Protein AF-A0A9X8YQF9-F1 (afdb_monomer_lite)

Organism: Serratia marcescens (NCBI:txid615)

InterPro domains:
  IPR011045 Nitrous oxide reductase, N-terminal [SSF50974] (5-231)
  IPR015943 WD40/YVTN repeat-like-containing domain superfamily [G3DSA:2.130.10.10] (1-238)
  IPR019405 Lactonase, 7-bladed beta-propeller [PF10282] (2-228)
  IPR050282 Cycloisomerase 2 [PTHR30344] (1-230)

Secondary structure (DSSP, 8-state):
-EE-SSS-EEEEEEE-TT--EEEEEEEE-SSSSEEEEEE-TTSSEEEEEE--SSTT--EEEEEEB-TTS-B----EEEE-------STTT-SS--EEEEEE-TTSSEEEEEETTTTEEEEEEE-TT-SS-EEE-GGG-EEPPTT--EEEEEE-TTSSEEEEEETTTTEEEEEEEETTEEEEEEEEE-STT--STTT--EEEEEE-TTSSEEEEEE-TTS-EEEEEEEPTTS-EEEEEEE-

Sequence (240 aa):
ATNEENAGTVTALAIDDAGSVRVLNTVNSAGQQPTHATLSPDGKFLFVANYSVAKGGAGMTVLPIGSDGKLGERVQHYPFISGSGAVQGRQEGGHAHSTTFSRDGKYLYAADLGGDKLHAYRYRSDSAQPLQADASRDVSFAPGAGPRHMVFSPKGEYAYVITEMAGEIEAFTVSDHRLTLQGKVKLNGGQDSAEAKSGGAIILSPSGRYLIATNRGADNHLLVLKIGGDGLPGETTRYE

Structure (mmCIF, N/CA/C/O backbone):
data_AF-A0A9X8YQF9-F1
#
_entry.id   AF-A0A9X8YQF9-F1
#
loop_
_atom_site.group_PDB
_atom_site.id
_atom_site.type_symbol
_atom_site.label_atom_id
_atom_site.label_alt_id
_atom_site.label_comp_id
_atom_site.label_asym_id
_atom_site.label_entity_id
_atom_site.label_seq_id
_atom_site.pdbx_PDB_ins_code
_atom_site.Cartn_x
_atom_site.Cartn_y
_atom_site.Cartn_z
_atom_site.occupancy
_atom_site.B_iso_or_equiv
_atom_site.auth_seq_id
_atom_site.auth_comp_id
_atom_site.auth_asym_id
_atom_site.auth_atom_id
_atom_site.pdbx_PDB_model_num
ATOM 1 N N . ALA A 1 1 ? 12.271 -10.306 -4.718 1.00 80.06 1 ALA A N 1
ATOM 2 C CA . ALA A 1 1 ? 12.703 -9.786 -3.406 1.00 80.06 1 ALA A CA 1
ATOM 3 C C . ALA A 1 1 ? 12.992 -8.298 -3.535 1.00 80.06 1 ALA A C 1
ATOM 5 O O . ALA A 1 1 ? 13.626 -7.911 -4.512 1.00 80.06 1 ALA A O 1
ATOM 6 N N . THR A 1 2 ? 12.490 -7.477 -2.616 1.00 85.00 2 THR A N 1
ATOM 7 C CA . THR A 1 2 ? 12.913 -6.078 -2.462 1.00 85.00 2 THR A CA 1
ATOM 8 C C . THR A 1 2 ? 14.134 -6.035 -1.548 1.00 85.00 2 THR A C 1
ATOM 10 O O . THR A 1 2 ? 14.148 -6.731 -0.535 1.00 85.00 2 THR A O 1
ATOM 13 N N . ASN A 1 3 ? 15.150 -5.253 -1.906 1.00 83.50 3 ASN A N 1
ATOM 14 C CA . ASN A 1 3 ? 16.388 -5.148 -1.136 1.00 83.50 3 ASN A CA 1
ATOM 15 C C . ASN A 1 3 ? 16.442 -3.760 -0.489 1.00 83.50 3 ASN A C 1
ATOM 17 O O . ASN A 1 3 ? 16.613 -2.762 -1.194 1.00 83.50 3 ASN A O 1
ATOM 21 N N . GLU A 1 4 ? 16.243 -3.696 0.829 1.00 84.62 4 GLU A N 1
ATOM 22 C CA . GLU A 1 4 ? 16.071 -2.458 1.600 1.00 84.62 4 GLU A CA 1
ATOM 23 C C . GLU A 1 4 ? 17.401 -1.706 1.803 1.00 84.62 4 GLU A C 1
ATOM 25 O O . GLU A 1 4 ? 17.954 -1.616 2.895 1.00 84.62 4 GLU A O 1
ATOM 30 N N . GLU A 1 5 ? 17.935 -1.165 0.713 1.00 84.25 5 GLU A N 1
ATOM 31 C CA . GLU A 1 5 ? 19.227 -0.481 0.666 1.00 84.25 5 GLU A CA 1
ATOM 32 C C . GLU A 1 5 ? 19.075 0.963 0.170 1.00 84.25 5 GLU A C 1
ATOM 34 O O . GLU A 1 5 ? 18.119 1.307 -0.530 1.00 84.25 5 GLU A O 1
ATOM 39 N N . ASN A 1 6 ? 20.048 1.826 0.481 1.00 82.88 6 ASN A N 1
ATOM 40 C CA . ASN A 1 6 ? 20.057 3.220 0.011 1.00 82.88 6 ASN A CA 1
ATOM 41 C C . ASN A 1 6 ? 20.086 3.327 -1.522 1.00 82.88 6 ASN A C 1
ATOM 43 O O . ASN A 1 6 ? 19.510 4.254 -2.087 1.00 82.88 6 ASN A O 1
ATOM 47 N N . ALA A 1 7 ? 20.745 2.385 -2.198 1.00 86.06 7 ALA A N 1
ATOM 48 C CA . ALA A 1 7 ? 20.587 2.161 -3.629 1.00 86.06 7 ALA A CA 1
ATOM 49 C C . ALA A 1 7 ? 19.580 1.020 -3.810 1.00 86.06 7 ALA A C 1
ATOM 51 O O . ALA A 1 7 ? 19.960 -0.141 -3.920 1.00 86.06 7 ALA A O 1
ATOM 52 N N . GLY A 1 8 ? 18.289 1.354 -3.774 1.00 90.06 8 GLY A N 1
ATOM 53 C CA . GLY A 1 8 ? 17.222 0.361 -3.770 1.00 90.06 8 GLY A CA 1
ATOM 54 C C . GLY A 1 8 ? 17.274 -0.542 -5.001 1.00 90.06 8 GLY A C 1
ATOM 55 O O . GLY A 1 8 ? 17.410 -0.074 -6.137 1.00 90.06 8 GLY A O 1
ATOM 56 N N . THR A 1 9 ? 17.151 -1.851 -4.788 1.00 95.12 9 THR A N 1
ATOM 57 C CA . THR A 1 9 ? 17.094 -2.831 -5.877 1.00 95.12 9 THR A CA 1
ATOM 58 C C . THR A 1 9 ? 15.977 -3.845 -5.670 1.00 95.12 9 THR A C 1
ATOM 60 O O . THR A 1 9 ? 15.460 -4.043 -4.567 1.00 95.12 9 THR A O 1
ATOM 63 N N . VAL A 1 10 ? 15.583 -4.488 -6.767 1.00 96.62 10 VAL A N 1
ATOM 64 C CA . VAL A 1 10 ? 14.644 -5.607 -6.774 1.00 96.62 10 VAL A CA 1
ATOM 65 C C . VAL A 1 10 ? 15.274 -6.769 -7.523 1.00 96.62 10 VAL A C 1
ATOM 67 O O . VAL A 1 10 ? 15.723 -6.615 -8.659 1.00 96.62 10 VAL A O 1
ATOM 70 N N . THR A 1 11 ? 15.278 -7.938 -6.890 1.00 97.00 11 THR A N 1
ATOM 71 C CA . THR A 1 11 ? 15.806 -9.181 -7.461 1.00 97.00 11 THR A CA 1
ATOM 72 C C . THR A 1 11 ? 14.661 -10.107 -7.860 1.00 97.00 11 THR A C 1
ATOM 74 O O . THR A 1 11 ? 13.836 -10.480 -7.015 1.00 97.00 11 THR A O 1
ATOM 77 N N . ALA A 1 12 ? 14.627 -10.502 -9.132 1.00 97.62 12 ALA A N 1
ATOM 78 C CA . ALA A 1 12 ? 13.766 -11.565 -9.636 1.00 97.62 12 ALA A CA 1
ATOM 79 C C . ALA A 1 12 ? 14.447 -12.923 -9.448 1.00 97.62 12 ALA A C 1
ATOM 81 O O . ALA A 1 12 ? 15.625 -13.100 -9.772 1.00 97.62 12 ALA A O 1
ATOM 82 N N . LEU A 1 13 ? 13.694 -13.883 -8.921 1.00 97.00 13 LEU A N 1
ATOM 83 C CA . LEU A 1 13 ? 14.157 -15.230 -8.611 1.00 97.00 13 LEU A CA 1
ATOM 84 C C . LEU A 1 13 ? 13.252 -16.231 -9.330 1.00 97.00 13 LEU A C 1
ATOM 86 O O . LEU A 1 13 ? 12.037 -16.047 -9.350 1.00 97.00 13 LEU A O 1
ATOM 90 N N . ALA A 1 14 ? 13.839 -17.284 -9.887 1.00 96.12 14 ALA A N 1
ATOM 91 C CA . ALA A 1 14 ? 13.113 -18.464 -10.340 1.00 96.12 14 ALA A CA 1
ATOM 92 C C . ALA A 1 14 ? 13.304 -19.590 -9.322 1.00 96.12 14 ALA A C 1
ATOM 94 O O . ALA A 1 14 ? 14.406 -19.758 -8.794 1.00 96.12 14 ALA A O 1
ATOM 95 N N . ILE A 1 15 ? 12.236 -20.345 -9.079 1.00 96.19 15 ILE A N 1
ATOM 96 C CA . ILE A 1 15 ? 12.216 -21.525 -8.215 1.00 96.19 15 ILE A CA 1
ATOM 97 C C . ILE A 1 15 ? 11.791 -22.700 -9.096 1.00 96.19 15 ILE A C 1
ATOM 99 O O . ILE A 1 15 ? 10.780 -22.585 -9.790 1.00 96.19 15 ILE A O 1
ATOM 103 N N . ASP A 1 16 ? 12.583 -23.770 -9.134 1.00 94.19 16 ASP A N 1
ATOM 104 C CA . ASP A 1 16 ? 12.222 -24.995 -9.861 1.00 94.19 16 ASP A CA 1
ATOM 105 C C . ASP A 1 16 ? 11.348 -25.942 -9.014 1.00 94.19 16 ASP A C 1
ATOM 107 O O . ASP A 1 16 ? 11.122 -25.705 -7.826 1.00 94.19 16 ASP A O 1
ATOM 111 N N . ASP A 1 17 ? 10.860 -27.029 -9.619 1.00 95.38 17 ASP A N 1
ATOM 112 C CA . ASP A 1 17 ? 9.991 -28.010 -8.948 1.00 95.38 17 ASP A CA 1
ATOM 113 C C . ASP A 1 17 ? 10.681 -28.740 -7.780 1.00 95.38 17 ASP A C 1
ATOM 115 O O . ASP A 1 17 ? 10.012 -29.271 -6.893 1.00 95.38 17 ASP A O 1
ATOM 119 N N . ALA A 1 18 ? 12.018 -28.764 -7.763 1.00 95.75 18 ALA A N 1
ATOM 120 C CA . ALA A 1 18 ? 12.813 -29.307 -6.664 1.00 95.75 18 ALA A CA 1
ATOM 121 C C . ALA A 1 18 ? 13.060 -28.273 -5.545 1.00 95.75 18 ALA A C 1
ATOM 123 O O . ALA A 1 18 ? 13.647 -28.609 -4.515 1.00 95.75 18 ALA A O 1
ATOM 124 N N . GLY A 1 19 ? 12.607 -27.028 -5.725 1.00 95.25 19 GLY A N 1
ATOM 125 C CA . GLY A 1 19 ? 12.783 -25.920 -4.791 1.00 95.25 19 GLY A CA 1
ATOM 126 C C . GLY A 1 19 ? 14.109 -25.168 -4.943 1.00 95.25 19 GLY A C 1
ATOM 127 O O . GLY A 1 19 ? 14.406 -24.300 -4.119 1.00 95.25 19 GLY A O 1
ATOM 128 N N . SER A 1 20 ? 14.915 -25.459 -5.968 1.00 96.19 20 SER A N 1
ATOM 129 C CA . SER A 1 20 ? 16.175 -24.751 -6.205 1.00 96.19 20 SER A CA 1
ATOM 130 C C . SER A 1 20 ? 15.898 -23.323 -6.652 1.00 96.19 20 SER A C 1
ATOM 132 O O . SER A 1 20 ? 15.110 -23.076 -7.566 1.00 96.19 20 SER A O 1
ATOM 134 N N . VAL A 1 21 ? 16.591 -22.369 -6.031 1.00 96.88 21 VAL A N 1
ATOM 135 C CA . VAL A 1 21 ? 16.436 -20.941 -6.319 1.00 96.88 21 VAL A CA 1
ATOM 136 C C . VAL A 1 21 ? 17.583 -20.458 -7.199 1.00 96.88 21 VAL A C 1
ATOM 138 O O . VAL A 1 21 ? 18.752 -20.675 -6.879 1.00 96.88 21 VAL A O 1
ATOM 141 N N . ARG A 1 22 ? 17.268 -19.733 -8.276 1.00 96.50 22 ARG A N 1
ATOM 142 C CA . ARG A 1 22 ? 18.266 -19.020 -9.088 1.00 96.50 22 ARG A CA 1
ATOM 143 C C . ARG A 1 22 ? 17.858 -17.577 -9.349 1.00 96.50 22 ARG A C 1
ATOM 145 O O . ARG A 1 22 ? 16.682 -17.275 -9.544 1.00 96.50 22 ARG A O 1
ATOM 152 N N . VAL A 1 23 ? 18.843 -16.687 -9.415 1.00 98.06 23 VAL A N 1
ATOM 153 C CA . VAL A 1 23 ? 18.632 -15.285 -9.791 1.00 98.06 23 VAL A CA 1
ATOM 154 C C . VAL A 1 23 ? 18.357 -15.187 -11.292 1.00 98.06 23 VAL A C 1
ATOM 156 O O . VAL A 1 23 ? 19.087 -15.759 -12.102 1.00 98.06 23 VAL A O 1
ATOM 159 N N . LEU A 1 24 ? 17.291 -14.473 -11.662 1.00 97.94 24 LEU A N 1
ATOM 160 C CA . LEU A 1 24 ? 16.961 -14.139 -13.050 1.00 97.94 24 LEU A CA 1
ATOM 161 C C . LEU A 1 24 ? 17.650 -12.842 -13.473 1.00 97.94 24 LEU A C 1
ATOM 163 O O . LEU A 1 24 ? 18.364 -12.819 -14.475 1.00 97.94 24 LEU A O 1
ATOM 167 N N . ASN A 1 25 ? 17.434 -11.781 -12.697 1.00 98.25 25 ASN A N 1
ATOM 168 C CA . ASN A 1 25 ? 18.151 -10.514 -12.763 1.00 98.25 25 ASN A CA 1
ATOM 169 C C . ASN A 1 25 ? 17.880 -9.671 -11.504 1.00 98.25 25 ASN A C 1
ATOM 171 O O . ASN A 1 25 ? 16.949 -9.939 -10.742 1.00 98.25 25 ASN A O 1
ATOM 175 N N . THR A 1 26 ? 18.684 -8.625 -11.325 1.00 97.31 26 THR A N 1
ATOM 176 C CA . THR A 1 26 ? 18.473 -7.573 -10.327 1.00 97.31 26 THR A CA 1
ATOM 177 C C . THR A 1 26 ? 18.420 -6.234 -11.046 1.00 97.31 26 THR A C 1
ATOM 179 O O . THR A 1 26 ? 19.261 -5.958 -11.900 1.00 97.31 26 THR A O 1
ATOM 182 N N . VAL A 1 27 ? 17.431 -5.410 -10.709 1.00 96.38 27 VAL A N 1
ATOM 183 C CA . VAL A 1 27 ? 17.244 -4.073 -11.288 1.00 96.38 27 VAL A CA 1
ATOM 184 C C . VAL A 1 27 ? 17.181 -3.021 -10.190 1.00 96.38 27 VAL A C 1
ATOM 186 O O . VAL A 1 27 ? 16.814 -3.312 -9.052 1.00 96.38 27 VAL A O 1
ATOM 189 N N . ASN A 1 28 ? 17.526 -1.784 -10.531 1.00 93.31 28 ASN A N 1
ATOM 190 C CA . ASN A 1 28 ? 17.344 -0.645 -9.640 1.00 93.31 28 ASN A CA 1
ATOM 191 C C . ASN A 1 28 ? 15.836 -0.401 -9.421 1.00 93.31 28 ASN A C 1
ATOM 193 O O . ASN A 1 28 ? 15.068 -0.377 -10.384 1.00 93.31 28 ASN A O 1
ATOM 197 N N . SER A 1 29 ? 15.398 -0.210 -8.173 1.00 90.75 29 SER A N 1
ATOM 198 C CA . SER A 1 29 ? 13.989 0.081 -7.852 1.00 90.75 29 SER A CA 1
ATOM 199 C C . SER A 1 29 ? 13.582 1.518 -8.202 1.00 90.75 29 SER A C 1
ATOM 201 O O . SER A 1 29 ? 12.432 1.915 -7.994 1.00 90.75 29 SER A O 1
ATOM 203 N N . ALA A 1 30 ? 14.527 2.302 -8.726 1.00 84.75 30 ALA A N 1
ATOM 204 C CA . ALA A 1 30 ? 14.446 3.718 -9.054 1.00 84.75 30 ALA A CA 1
ATOM 205 C C . ALA A 1 30 ? 13.949 4.587 -7.892 1.00 84.75 30 ALA A C 1
ATOM 207 O O . ALA A 1 30 ? 13.313 5.619 -8.102 1.00 84.75 30 ALA A O 1
ATOM 208 N N . GLY A 1 31 ? 14.242 4.126 -6.682 1.00 85.81 31 GLY A N 1
ATOM 209 C CA . GLY A 1 31 ? 14.013 4.767 -5.402 1.00 85.81 31 GLY A CA 1
ATOM 210 C C . GLY A 1 31 ? 14.991 4.177 -4.390 1.00 85.81 31 GLY A C 1
ATOM 211 O O . GLY A 1 31 ? 15.980 3.539 -4.764 1.00 85.81 31 GLY A O 1
ATOM 212 N N . GLN A 1 32 ? 14.734 4.392 -3.107 1.00 89.25 32 GLN A N 1
ATOM 213 C CA . GLN A 1 32 ? 15.603 3.896 -2.041 1.00 89.25 32 GLN A CA 1
ATOM 214 C C . GLN A 1 32 ? 14.799 3.116 -1.013 1.00 89.25 32 GLN A C 1
ATOM 216 O O . GLN A 1 32 ? 13.635 3.431 -0.765 1.00 89.25 32 GLN A O 1
ATOM 221 N N . GLN A 1 33 ? 15.442 2.127 -0.397 1.00 93.06 33 GLN A N 1
ATOM 222 C CA . GLN A 1 33 ? 14.871 1.304 0.667 1.00 93.06 33 GLN A CA 1
ATOM 223 C C . GLN A 1 33 ? 13.499 0.722 0.263 1.00 93.06 33 GLN A C 1
ATOM 225 O O . GLN A 1 33 ? 12.479 1.077 0.855 1.00 93.06 33 GLN A O 1
ATOM 230 N N . PRO A 1 34 ? 13.421 -0.100 -0.805 1.00 95.88 34 PRO A N 1
ATOM 231 C CA . PRO A 1 34 ? 12.177 -0.737 -1.204 1.00 95.88 34 PRO A CA 1
ATOM 232 C C . PRO A 1 34 ? 11.691 -1.710 -0.127 1.00 95.88 34 PRO A C 1
ATOM 234 O O . PRO A 1 34 ? 12.411 -2.629 0.260 1.00 95.88 34 PRO A O 1
ATOM 237 N N . THR A 1 35 ? 10.455 -1.523 0.325 1.00 95.56 35 THR A N 1
ATOM 238 C CA . THR A 1 35 ? 9.867 -2.239 1.474 1.00 95.56 35 THR A CA 1
ATOM 239 C C . THR A 1 35 ? 8.761 -3.209 1.078 1.00 95.56 35 THR A C 1
ATOM 241 O O . THR A 1 35 ? 8.423 -4.112 1.841 1.00 95.56 35 THR A O 1
ATOM 244 N N . HIS A 1 36 ? 8.187 -3.044 -0.116 1.00 97.88 36 HIS A N 1
ATOM 245 C CA . HIS A 1 36 ? 7.072 -3.861 -0.577 1.00 97.88 36 HIS A CA 1
ATOM 246 C C . HIS A 1 36 ? 7.012 -3.932 -2.097 1.00 97.88 36 HIS A C 1
ATOM 248 O O . HIS A 1 36 ? 7.382 -2.984 -2.795 1.00 97.88 36 HIS A O 1
ATOM 254 N N . ALA A 1 37 ? 6.479 -5.037 -2.615 1.00 97.44 37 ALA A N 1
ATOM 255 C CA . ALA A 1 37 ? 6.164 -5.163 -4.025 1.00 97.44 37 ALA A CA 1
ATOM 256 C C . ALA A 1 37 ? 4.904 -6.003 -4.253 1.00 97.44 37 ALA A C 1
ATOM 258 O O . ALA A 1 37 ? 4.682 -6.994 -3.561 1.00 97.44 37 ALA A O 1
ATOM 259 N N . THR A 1 38 ? 4.121 -5.623 -5.260 1.00 98.12 38 THR A N 1
ATOM 260 C CA . THR A 1 38 ? 2.878 -6.308 -5.648 1.00 98.12 38 THR A CA 1
ATOM 261 C C . THR A 1 38 ? 2.844 -6.515 -7.153 1.00 98.12 38 THR A C 1
ATOM 263 O O . THR A 1 38 ? 3.293 -5.651 -7.902 1.00 98.12 38 THR A O 1
ATOM 266 N N . LEU A 1 39 ? 2.320 -7.653 -7.607 1.00 98.25 39 LEU A N 1
ATOM 267 C CA . LEU A 1 39 ? 2.125 -7.947 -9.029 1.00 98.25 39 LEU A CA 1
ATOM 268 C C . LEU A 1 39 ? 0.810 -7.353 -9.543 1.00 98.25 39 LEU A C 1
ATOM 270 O O . LEU A 1 39 ? -0.174 -7.294 -8.803 1.00 98.25 39 LEU A O 1
ATOM 274 N N . SER A 1 40 ? 0.766 -6.962 -10.818 1.00 98.44 40 SER A N 1
ATOM 275 C CA . SER A 1 40 ? -0.511 -6.712 -11.487 1.00 98.44 40 SER A CA 1
ATOM 276 C C . SER A 1 40 ? -1.357 -7.991 -11.537 1.00 98.44 40 SER A C 1
ATOM 278 O O . SER A 1 40 ? -0.803 -9.090 -11.610 1.00 98.44 40 SER A O 1
ATOM 280 N N . PRO A 1 41 ? -2.698 -7.873 -11.572 1.00 97.69 41 PRO A N 1
ATOM 281 C CA . PRO A 1 41 ? -3.589 -9.025 -11.726 1.00 97.69 41 PRO A CA 1
ATOM 282 C C . PRO A 1 41 ? -3.305 -9.879 -12.970 1.00 97.69 41 PRO A C 1
ATOM 284 O O . PRO A 1 41 ? -3.576 -11.074 -12.966 1.00 97.69 41 PRO A O 1
ATOM 287 N N . ASP A 1 42 ? -2.763 -9.277 -14.031 1.00 97.19 42 ASP A N 1
ATOM 288 C CA . ASP A 1 42 ? -2.387 -9.964 -15.271 1.00 97.19 42 ASP A CA 1
ATOM 289 C C . ASP A 1 42 ? -0.918 -10.431 -15.306 1.00 97.19 42 ASP A C 1
ATOM 291 O O . ASP A 1 42 ? -0.463 -10.945 -16.326 1.00 97.19 42 ASP A O 1
ATOM 295 N N . GLY A 1 43 ? -0.167 -10.235 -14.215 1.00 97.06 43 GLY A N 1
ATOM 296 C CA . GLY A 1 43 ? 1.225 -10.666 -14.068 1.00 97.06 43 GLY A CA 1
ATOM 297 C C . GLY A 1 43 ? 2.252 -9.899 -14.907 1.00 97.06 43 GLY A C 1
ATOM 298 O O . GLY A 1 43 ? 3.419 -10.278 -14.911 1.00 97.06 43 GLY A O 1
ATOM 299 N N . LYS A 1 44 ? 1.858 -8.833 -15.616 1.00 97.94 44 LYS A N 1
ATOM 300 C CA . LYS A 1 44 ? 2.748 -8.081 -16.520 1.00 97.94 44 LYS A CA 1
ATOM 301 C C . LYS A 1 44 ? 3.619 -7.031 -15.840 1.00 97.94 44 LYS A C 1
ATOM 303 O O . LYS A 1 44 ? 4.599 -6.591 -16.437 1.00 97.94 44 LYS A O 1
ATOM 308 N N . PHE A 1 45 ? 3.259 -6.578 -14.642 1.00 98.62 45 PHE A N 1
ATOM 309 C CA . PHE A 1 45 ? 3.961 -5.493 -13.960 1.00 98.62 45 PHE A CA 1
ATOM 310 C C . PHE A 1 45 ? 4.190 -5.800 -12.482 1.00 98.62 45 PHE A C 1
ATOM 312 O O . PHE A 1 45 ? 3.366 -6.438 -11.828 1.00 98.62 45 PHE A O 1
ATOM 319 N N . LEU A 1 46 ? 5.293 -5.278 -11.953 1.00 98.38 46 LEU A N 1
ATOM 320 C CA . LEU A 1 46 ? 5.617 -5.225 -10.534 1.00 98.38 46 LEU A CA 1
ATOM 321 C C . LEU A 1 46 ? 5.563 -3.769 -10.049 1.00 98.38 46 LEU A C 1
ATOM 323 O O . LEU A 1 46 ? 6.202 -2.888 -10.629 1.00 98.38 46 LEU A O 1
ATOM 327 N N . PHE A 1 47 ? 4.837 -3.530 -8.960 1.00 98.50 47 PHE A N 1
ATOM 328 C CA . PHE A 1 47 ? 4.684 -2.226 -8.311 1.00 98.50 47 PHE A CA 1
ATOM 329 C C . PHE A 1 47 ? 5.469 -2.208 -7.011 1.00 98.50 47 PHE A C 1
ATOM 331 O O . PHE A 1 47 ? 5.098 -2.903 -6.067 1.00 98.50 47 PHE A O 1
ATOM 338 N N . VAL A 1 48 ? 6.527 -1.409 -6.957 1.00 98.31 48 VAL A N 1
ATOM 339 C CA . VAL A 1 48 ? 7.491 -1.378 -5.854 1.00 98.31 48 VAL A CA 1
ATOM 340 C C . VAL A 1 48 ? 7.278 -0.115 -5.028 1.00 98.31 48 VAL A C 1
ATOM 342 O O . VAL A 1 48 ? 7.336 0.987 -5.577 1.00 98.31 48 VAL A O 1
ATOM 345 N N . ALA A 1 49 ? 7.050 -0.268 -3.726 1.00 98.19 49 ALA A N 1
ATOM 346 C CA . ALA A 1 49 ? 7.056 0.834 -2.770 1.00 98.19 49 ALA A CA 1
ATOM 347 C C . ALA A 1 49 ? 8.491 1.083 -2.290 1.00 98.19 49 ALA A C 1
ATOM 349 O O . ALA A 1 49 ? 9.154 0.153 -1.832 1.00 98.19 49 ALA A O 1
ATOM 350 N N . ASN A 1 50 ? 8.960 2.323 -2.408 1.00 97.31 50 ASN A N 1
ATOM 351 C CA . ASN A 1 50 ? 10.255 2.788 -1.922 1.00 97.31 50 ASN A CA 1
ATOM 352 C C . ASN A 1 50 ? 10.040 3.708 -0.718 1.00 97.31 50 ASN A C 1
ATOM 354 O O . ASN A 1 50 ? 9.425 4.770 -0.860 1.00 97.31 50 ASN A O 1
ATOM 358 N N . TYR A 1 51 ? 10.551 3.303 0.445 1.00 95.00 51 TYR A N 1
ATOM 359 C CA . TYR A 1 51 ? 10.326 4.013 1.701 1.00 95.00 51 TYR A CA 1
ATOM 360 C C . TYR A 1 51 ? 11.138 5.305 1.786 1.00 95.00 51 TYR A C 1
ATOM 362 O O . TYR A 1 51 ? 10.561 6.348 2.050 1.00 95.00 51 TYR A O 1
ATOM 370 N N . SER A 1 52 ? 12.448 5.221 1.532 1.00 88.88 52 SER A N 1
ATOM 371 C CA . SER A 1 52 ? 13.472 6.275 1.627 1.00 88.88 52 SER A CA 1
ATOM 372 C C . SER A 1 52 ? 13.347 7.285 2.777 1.00 88.88 52 SER A C 1
ATOM 374 O O . SER A 1 52 ? 12.461 8.132 2.810 1.00 88.88 52 SER A O 1
ATOM 376 N N . VAL A 1 53 ? 14.350 7.321 3.650 1.00 81.75 53 VAL A N 1
ATOM 377 C CA . VAL A 1 53 ? 14.523 8.411 4.631 1.00 81.75 53 VAL A CA 1
ATOM 378 C C . VAL A 1 53 ? 15.094 9.703 4.023 1.00 81.75 53 VAL A C 1
ATOM 380 O O . VAL A 1 53 ? 15.082 10.749 4.672 1.00 81.75 53 VAL A O 1
ATOM 383 N N . ALA A 1 54 ? 15.612 9.662 2.791 1.00 80.75 54 ALA A N 1
ATOM 384 C CA . ALA A 1 54 ? 16.155 10.836 2.118 1.00 80.75 54 ALA A CA 1
ATOM 385 C C . ALA A 1 54 ? 15.081 11.524 1.265 1.00 80.75 54 ALA A C 1
ATOM 387 O O . ALA A 1 54 ? 14.317 10.889 0.535 1.00 80.75 54 ALA A O 1
ATOM 388 N N . LYS A 1 55 ? 15.051 12.860 1.302 1.00 75.38 55 LYS A N 1
ATOM 389 C CA . LYS A 1 55 ? 14.093 13.636 0.504 1.00 75.38 55 LYS A CA 1
ATOM 390 C C . LYS A 1 55 ? 14.215 13.291 -0.983 1.00 75.38 55 LYS A C 1
ATOM 392 O O . LYS A 1 55 ? 15.297 13.369 -1.557 1.00 75.38 55 LYS A O 1
ATOM 397 N N . GLY A 1 56 ? 13.084 12.952 -1.599 1.00 76.88 56 GLY A N 1
ATOM 398 C CA . GLY A 1 56 ? 12.988 12.643 -3.027 1.00 76.88 56 GLY A CA 1
ATOM 399 C C . GLY A 1 56 ? 13.337 11.203 -3.419 1.00 76.88 56 GLY A C 1
ATOM 400 O O . GLY A 1 56 ? 13.212 10.878 -4.596 1.00 76.88 56 GLY A O 1
ATOM 401 N N . GLY A 1 57 ? 13.738 10.337 -2.479 1.00 85.50 57 GLY A N 1
ATOM 402 C CA . GLY A 1 57 ? 13.985 8.914 -2.757 1.00 85.50 57 GLY A CA 1
ATOM 403 C C . GLY A 1 57 ? 12.763 8.006 -2.565 1.00 85.50 57 GLY A C 1
ATOM 404 O O . GLY A 1 57 ? 12.823 6.821 -2.908 1.00 85.50 57 GLY A O 1
ATOM 405 N N . ALA A 1 58 ? 11.682 8.545 -1.996 1.00 94.44 58 ALA A N 1
ATOM 406 C CA . ALA A 1 58 ? 10.464 7.821 -1.666 1.00 94.44 58 ALA A CA 1
ATOM 407 C C . ALA A 1 58 ? 9.435 7.876 -2.797 1.00 94.44 58 ALA A C 1
ATOM 409 O O . ALA A 1 58 ? 9.329 8.867 -3.527 1.00 94.44 58 ALA A O 1
ATOM 410 N N . GLY A 1 59 ? 8.629 6.825 -2.908 1.00 96.00 59 GLY A N 1
ATOM 411 C CA . GLY A 1 59 ? 7.536 6.765 -3.870 1.00 96.00 59 GLY A CA 1
ATOM 412 C C . GLY A 1 59 ? 7.322 5.376 -4.444 1.00 96.00 59 GLY A C 1
ATOM 413 O O . GLY A 1 59 ? 7.858 4.379 -3.961 1.00 96.00 59 GLY A O 1
ATOM 414 N N . MET A 1 60 ? 6.545 5.310 -5.516 1.00 97.12 60 MET A N 1
ATOM 415 C CA . MET A 1 60 ? 6.198 4.060 -6.178 1.00 97.12 60 MET A CA 1
ATOM 416 C C . MET A 1 60 ? 6.854 3.955 -7.553 1.00 97.12 60 MET A C 1
ATOM 418 O O . MET A 1 60 ? 6.817 4.894 -8.350 1.00 97.12 60 MET A O 1
ATOM 422 N N . THR A 1 61 ? 7.403 2.783 -7.854 1.00 97.31 61 THR A N 1
ATOM 423 C CA . THR A 1 61 ? 8.001 2.458 -9.153 1.00 97.31 61 THR A CA 1
ATOM 424 C C . THR A 1 61 ? 7.244 1.318 -9.822 1.00 97.31 61 THR A C 1
ATOM 426 O O . THR A 1 61 ? 6.852 0.359 -9.159 1.00 97.31 61 THR A O 1
ATOM 429 N N . VAL A 1 62 ? 7.069 1.406 -11.143 1.00 98.25 62 VAL A N 1
ATOM 430 C CA . VAL A 1 62 ? 6.461 0.354 -11.968 1.00 98.25 62 VAL A CA 1
ATOM 431 C C . VAL A 1 62 ? 7.518 -0.268 -12.873 1.00 98.25 62 VAL A C 1
ATOM 433 O O . VAL A 1 62 ? 8.131 0.431 -13.687 1.00 98.25 62 VAL A O 1
ATOM 436 N N . LEU A 1 63 ? 7.710 -1.578 -12.739 1.00 98.19 63 LEU A N 1
ATOM 437 C CA . LEU A 1 63 ? 8.637 -2.379 -13.535 1.00 98.19 63 LEU A CA 1
ATOM 438 C C . LEU A 1 63 ? 7.835 -3.380 -14.385 1.00 98.19 63 LEU A C 1
ATOM 440 O O . LEU A 1 63 ? 6.989 -4.081 -13.828 1.00 98.19 63 LEU A O 1
ATOM 444 N N . PRO A 1 64 ? 8.059 -3.480 -15.703 1.00 97.81 64 PRO A N 1
ATOM 445 C CA . PRO A 1 64 ? 7.454 -4.522 -16.520 1.00 97.81 64 PRO A CA 1
ATOM 446 C C . PRO A 1 64 ? 8.126 -5.874 -16.246 1.00 97.81 64 PRO A C 1
ATOM 448 O O . PRO A 1 64 ? 9.302 -5.937 -15.881 1.00 97.81 64 PRO A O 1
ATOM 451 N N . ILE A 1 65 ? 7.379 -6.953 -16.450 1.00 98.12 65 ILE A N 1
ATOM 452 C CA . ILE A 1 65 ? 7.842 -8.334 -16.311 1.00 98.12 65 ILE A CA 1
ATOM 453 C C . ILE A 1 65 ? 7.869 -8.962 -17.704 1.00 98.12 65 ILE A C 1
ATOM 455 O O . ILE A 1 65 ? 6.858 -8.995 -18.407 1.00 98.12 65 ILE A O 1
ATOM 459 N N . GLY A 1 66 ? 9.047 -9.428 -18.116 1.00 97.38 66 GLY A N 1
ATOM 460 C CA . GLY A 1 66 ? 9.239 -10.144 -19.372 1.00 97.38 66 GLY A CA 1
ATOM 461 C C . GLY A 1 66 ? 8.624 -11.541 -19.336 1.00 97.38 66 GLY A C 1
ATOM 462 O O . GLY A 1 66 ? 8.402 -12.119 -18.273 1.00 97.38 66 GLY A O 1
ATOM 463 N N . SER A 1 67 ? 8.399 -12.133 -20.509 1.00 96.19 67 SER A N 1
ATOM 464 C CA . SER A 1 67 ? 7.926 -13.521 -20.619 1.00 96.19 67 SER A CA 1
ATOM 465 C C . SER A 1 67 ? 8.913 -14.551 -20.050 1.00 96.19 67 SER A C 1
ATOM 467 O O . SER A 1 67 ? 8.513 -15.670 -19.746 1.00 96.19 67 SER A O 1
ATOM 469 N N . ASP A 1 68 ? 10.183 -14.177 -19.872 1.00 95.94 68 ASP A N 1
ATOM 470 C CA . ASP A 1 68 ? 11.213 -14.970 -19.192 1.00 95.94 68 ASP A CA 1
ATOM 471 C C . ASP A 1 68 ? 11.251 -14.744 -17.665 1.00 95.94 68 ASP A C 1
ATOM 473 O O . ASP A 1 68 ? 12.148 -15.247 -16.983 1.00 95.94 68 ASP A O 1
ATOM 477 N N . GLY A 1 69 ? 10.295 -13.978 -17.127 1.00 96.69 69 GLY A N 1
ATOM 478 C CA . GLY A 1 69 ? 10.174 -13.635 -15.711 1.00 96.69 69 GLY A CA 1
ATOM 479 C C . GLY A 1 69 ? 11.143 -12.552 -15.231 1.00 96.69 69 GLY A C 1
ATOM 480 O O . GLY A 1 69 ? 11.114 -12.200 -14.050 1.00 96.69 69 GLY A O 1
ATOM 481 N N . LYS A 1 70 ? 12.009 -12.014 -16.102 1.00 98.25 70 LYS A N 1
ATOM 482 C CA . LYS A 1 70 ? 12.925 -10.930 -15.726 1.00 98.25 70 LYS A CA 1
ATOM 483 C C . LYS A 1 70 ? 12.195 -9.604 -15.591 1.00 98.25 70 LYS A C 1
ATOM 485 O O . LYS A 1 70 ? 11.231 -9.323 -16.299 1.00 98.25 70 LYS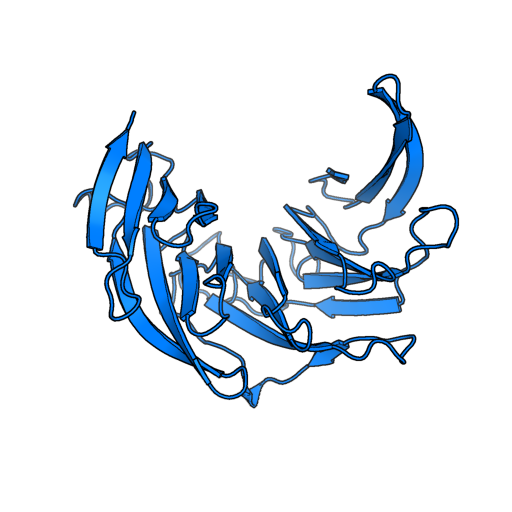 A O 1
ATOM 490 N N . LEU A 1 71 ? 12.720 -8.754 -14.716 1.00 98.31 71 LEU A N 1
ATOM 491 C CA . LEU A 1 71 ? 12.267 -7.372 -14.584 1.00 98.31 71 LEU A CA 1
ATOM 492 C C . LEU A 1 71 ? 12.916 -6.506 -15.665 1.00 98.31 71 LEU A C 1
ATOM 494 O O . LEU A 1 71 ? 14.131 -6.573 -15.855 1.00 98.31 71 LEU A O 1
ATOM 498 N N . GLY A 1 72 ? 12.121 -5.699 -16.361 1.00 97.12 72 GLY A N 1
ATOM 499 C CA . GLY A 1 72 ? 12.620 -4.693 -17.296 1.00 97.12 72 GLY A CA 1
ATOM 500 C C . GLY A 1 72 ? 12.935 -3.358 -16.620 1.00 97.12 72 GLY A C 1
ATOM 501 O O . GLY A 1 72 ? 12.821 -3.203 -15.402 1.00 97.12 72 GLY A O 1
ATOM 502 N N . GLU A 1 73 ? 13.317 -2.372 -17.431 1.00 95.25 73 GLU A N 1
ATOM 503 C CA . GLU A 1 73 ? 13.516 -1.001 -16.961 1.00 95.25 73 GLU A CA 1
ATOM 504 C C . GLU A 1 73 ? 12.199 -0.349 -16.529 1.00 95.25 73 GLU A C 1
ATOM 506 O O . GLU A 1 73 ? 11.117 -0.672 -17.021 1.00 95.25 73 GLU A O 1
ATOM 511 N N . ARG A 1 74 ? 12.297 0.608 -15.605 1.00 95.94 74 ARG A N 1
ATOM 512 C CA . ARG A 1 74 ? 11.146 1.347 -15.089 1.00 95.94 74 ARG A CA 1
ATOM 513 C C . ARG A 1 74 ? 10.353 2.034 -16.198 1.00 95.94 74 ARG A C 1
ATOM 515 O O . ARG A 1 74 ? 10.891 2.877 -16.910 1.00 95.94 74 ARG A O 1
ATOM 522 N N . VAL A 1 75 ? 9.039 1.802 -16.203 1.00 97.44 75 VAL A N 1
ATOM 523 C CA . VAL A 1 75 ? 8.093 2.444 -17.136 1.00 97.44 75 VAL A CA 1
ATOM 524 C C . VAL A 1 75 ? 7.322 3.616 -16.526 1.00 97.44 75 VAL A C 1
ATOM 526 O O . VAL 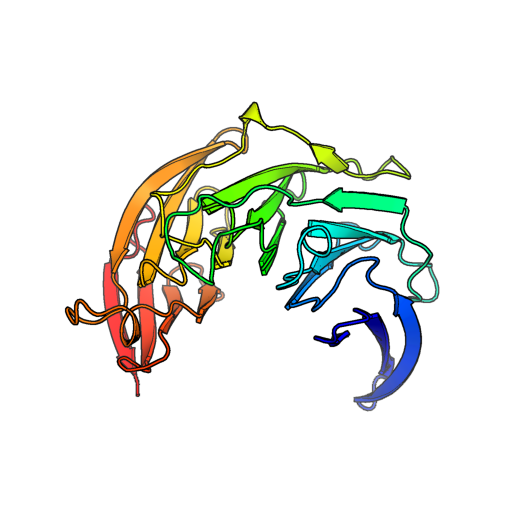A 1 75 ? 6.907 4.513 -17.255 1.00 97.44 75 VAL A O 1
ATOM 529 N N . GLN A 1 76 ? 7.144 3.649 -15.200 1.00 97.06 76 GLN A N 1
ATOM 530 C CA . GLN A 1 76 ? 6.516 4.767 -14.482 1.00 97.06 76 GLN A CA 1
ATOM 531 C C . GLN A 1 76 ? 7.099 4.952 -13.080 1.00 97.06 76 GLN A C 1
ATOM 533 O O . GLN A 1 76 ? 7.599 4.007 -12.462 1.00 97.06 76 GLN A O 1
ATOM 538 N N . HIS A 1 77 ? 6.992 6.179 -12.569 1.00 95.50 77 HIS A N 1
ATOM 539 C CA . HIS A 1 77 ? 7.391 6.556 -11.219 1.00 95.50 77 HIS A CA 1
ATOM 540 C C . HIS A 1 77 ? 6.446 7.616 -10.653 1.00 95.50 77 HIS A C 1
ATOM 542 O O . HIS A 1 77 ? 6.132 8.583 -11.347 1.00 95.50 77 HIS A O 1
ATOM 548 N N . TYR A 1 78 ? 6.059 7.460 -9.392 1.00 96.62 78 TYR A N 1
ATOM 549 C CA . TYR A 1 78 ? 5.290 8.444 -8.636 1.00 96.62 78 TYR A CA 1
ATOM 550 C C . TYR A 1 78 ? 6.058 8.804 -7.363 1.00 96.62 78 TYR A C 1
ATOM 552 O O . TYR A 1 78 ? 6.064 7.999 -6.429 1.00 96.62 78 TYR A O 1
ATOM 560 N N . PRO A 1 79 ? 6.728 9.968 -7.317 1.00 95.31 79 PRO A N 1
ATOM 561 C CA . PRO A 1 79 ? 7.502 10.372 -6.152 1.00 95.31 79 PRO A CA 1
ATOM 562 C C . PRO A 1 79 ? 6.589 10.872 -5.028 1.00 95.31 79 PRO A C 1
ATOM 564 O O . PRO A 1 79 ? 5.651 11.633 -5.277 1.00 95.31 79 PRO A O 1
ATOM 567 N N . PHE A 1 80 ? 6.880 10.486 -3.785 1.00 95.19 80 PHE A N 1
ATOM 568 C CA . PHE A 1 80 ? 6.152 10.952 -2.598 1.00 95.19 80 PHE A CA 1
ATOM 569 C C . PHE A 1 80 ? 7.003 12.005 -1.883 1.00 95.19 80 PHE A C 1
ATOM 571 O O . PHE A 1 80 ? 7.850 11.705 -1.048 1.00 95.19 80 PHE A O 1
ATOM 578 N N . ILE A 1 81 ? 6.844 13.264 -2.298 1.00 92.94 81 ILE A N 1
ATOM 579 C CA . ILE A 1 81 ? 7.751 14.355 -1.905 1.00 92.94 81 ILE A CA 1
ATOM 580 C C . ILE A 1 81 ? 7.386 14.964 -0.549 1.00 92.94 81 ILE A C 1
ATOM 582 O O . ILE A 1 81 ? 8.273 15.328 0.222 1.00 92.94 81 ILE A O 1
ATOM 586 N N . SER A 1 82 ? 6.093 15.101 -0.264 1.00 92.69 82 SER A N 1
ATOM 587 C CA . SER A 1 82 ? 5.592 15.836 0.897 1.00 92.69 82 SER A CA 1
ATOM 588 C C . SER A 1 82 ? 5.154 14.883 1.998 1.00 92.69 82 SER A C 1
ATOM 590 O O . SER A 1 82 ? 4.319 14.019 1.756 1.00 92.69 82 SER A O 1
ATOM 592 N N . GLY A 1 83 ? 5.689 15.079 3.200 1.00 94.06 83 GLY A N 1
ATOM 593 C CA . GLY A 1 83 ? 5.175 14.446 4.409 1.00 94.06 83 GLY A CA 1
ATOM 594 C C . GLY A 1 83 ? 4.136 15.324 5.103 1.00 94.06 83 GLY A C 1
ATOM 595 O O . GLY A 1 83 ? 3.959 16.493 4.745 1.00 94.06 83 GLY A O 1
ATOM 596 N N . SER A 1 84 ? 3.451 14.774 6.102 1.00 95.62 84 SER A N 1
ATOM 597 C CA . SER A 1 84 ? 2.494 15.535 6.916 1.00 95.62 84 SER A CA 1
ATOM 598 C C . SER A 1 84 ? 3.172 16.450 7.943 1.00 95.62 84 SER A C 1
ATOM 600 O O . SER A 1 84 ? 2.559 17.407 8.414 1.00 95.62 84 SER A O 1
ATOM 602 N N . GLY A 1 85 ? 4.429 16.161 8.300 1.00 95.88 85 GLY A N 1
ATOM 603 C CA . GLY A 1 85 ? 5.198 16.873 9.320 1.00 95.88 85 GLY A CA 1
ATOM 604 C C . GLY A 1 85 ? 4.719 16.645 10.756 1.00 95.88 85 GLY A C 1
ATOM 605 O O . GLY A 1 85 ? 5.194 17.334 11.656 1.00 95.88 85 GLY A O 1
ATOM 606 N N . ALA A 1 86 ? 3.784 15.717 10.990 1.00 97.12 86 ALA A N 1
ATOM 607 C CA . ALA A 1 86 ? 3.162 15.541 12.302 1.00 97.12 86 ALA A CA 1
ATOM 608 C C . ALA A 1 86 ? 4.065 14.814 13.310 1.00 97.12 86 ALA A C 1
ATOM 610 O O . ALA A 1 86 ? 4.023 15.121 14.501 1.00 97.12 86 ALA A O 1
ATOM 611 N N . VAL A 1 87 ? 4.912 13.891 12.842 1.00 95.25 87 VAL A N 1
ATOM 612 C CA . VAL A 1 87 ? 5.916 13.202 13.665 1.00 95.25 87 VAL A CA 1
ATOM 613 C C . VAL A 1 87 ? 7.323 13.595 13.214 1.00 95.25 87 VAL A C 1
ATOM 615 O O . VAL A 1 87 ? 7.792 13.194 12.146 1.00 95.25 87 VAL A O 1
ATOM 618 N N . GLN A 1 88 ? 8.008 14.380 14.049 1.00 93.75 88 GLN A N 1
ATOM 619 C CA . GLN A 1 88 ? 9.381 14.820 13.803 1.00 93.75 88 GLN A CA 1
ATOM 620 C C . GLN A 1 88 ? 10.334 13.619 13.671 1.00 93.75 88 GLN A C 1
ATOM 622 O O . GLN A 1 88 ? 10.300 12.679 14.463 1.00 93.75 88 GLN A O 1
ATOM 627 N N . GLY A 1 89 ? 11.194 13.665 12.661 1.00 91.12 89 GLY A N 1
ATOM 628 C CA . GLY A 1 89 ? 12.137 12.624 12.260 1.00 91.12 89 GLY A CA 1
ATOM 629 C C . GLY A 1 89 ? 11.516 11.483 11.451 1.00 91.12 89 GLY A C 1
ATOM 630 O O . GLY A 1 89 ? 12.230 10.544 11.098 1.00 91.12 89 GLY A O 1
ATOM 631 N N . ARG A 1 90 ? 10.200 11.510 11.205 1.00 92.44 90 ARG A N 1
ATOM 632 C CA . ARG A 1 90 ? 9.455 10.405 10.580 1.00 92.44 90 ARG A CA 1
ATOM 633 C C . ARG A 1 90 ? 8.559 10.823 9.418 1.00 92.44 90 ARG A C 1
ATOM 635 O O . ARG A 1 90 ? 8.123 9.939 8.688 1.00 92.44 90 ARG A O 1
ATOM 642 N N . GLN A 1 91 ? 8.222 12.106 9.287 1.00 95.31 91 GLN A N 1
ATOM 643 C CA . GLN A 1 91 ? 7.205 12.599 8.347 1.00 95.31 91 GLN A CA 1
ATOM 644 C C . GLN A 1 91 ? 7.587 13.942 7.694 1.00 95.31 91 GLN A C 1
ATOM 646 O O . GLN A 1 91 ? 6.722 14.728 7.311 1.00 95.31 91 GLN A O 1
ATOM 651 N N . GLU A 1 92 ? 8.880 14.243 7.546 1.00 93.75 92 GLU A N 1
ATOM 652 C CA . GLU A 1 92 ? 9.372 15.408 6.787 1.00 93.75 92 GLU A CA 1
ATOM 653 C C . GLU A 1 92 ? 9.166 15.281 5.267 1.00 93.75 92 GLU A C 1
ATOM 655 O O . GLU A 1 92 ? 9.261 16.273 4.538 1.00 93.75 92 GLU A O 1
ATOM 660 N N . GLY A 1 93 ? 8.937 14.059 4.790 1.00 94.50 93 GLY A N 1
ATOM 661 C CA . GLY A 1 93 ? 8.689 13.685 3.401 1.00 94.50 93 GLY A CA 1
ATOM 662 C C . GLY A 1 93 ? 7.691 12.529 3.333 1.00 94.50 93 GLY A C 1
ATOM 663 O O . GLY A 1 93 ? 7.234 12.042 4.367 1.00 94.50 93 GLY A O 1
ATOM 664 N N . GLY A 1 94 ? 7.338 12.107 2.121 1.00 95.25 94 GLY A N 1
ATOM 665 C CA . GLY A 1 94 ? 6.562 10.885 1.941 1.00 95.25 94 GLY A CA 1
ATOM 666 C C . GLY A 1 94 ? 7.431 9.643 2.145 1.00 95.25 94 GLY A C 1
ATOM 667 O O . GLY A 1 94 ? 8.640 9.693 1.931 1.00 95.25 94 GLY A O 1
ATOM 668 N N . HIS A 1 95 ? 6.808 8.533 2.533 1.00 96.75 95 HIS A N 1
ATOM 669 C CA . HIS A 1 95 ? 7.438 7.230 2.736 1.00 96.75 95 HIS A CA 1
ATOM 670 C C . HIS A 1 95 ? 6.514 6.119 2.230 1.00 96.75 95 HIS A C 1
ATOM 672 O O . HIS A 1 95 ? 5.624 5.659 2.949 1.00 96.75 95 HIS A O 1
ATOM 678 N N . ALA A 1 96 ? 6.703 5.676 0.982 1.00 97.50 96 ALA A N 1
ATOM 679 C CA . ALA A 1 96 ? 5.880 4.607 0.425 1.00 97.50 96 ALA A CA 1
ATOM 680 C C . ALA A 1 96 ? 6.206 3.283 1.127 1.00 97.50 96 ALA A C 1
ATOM 682 O O . ALA A 1 96 ? 7.337 2.801 1.063 1.00 97.50 96 ALA A O 1
ATOM 683 N N . HIS A 1 97 ? 5.215 2.679 1.777 1.00 98.12 97 HIS A N 1
ATOM 684 C CA . HIS A 1 97 ? 5.425 1.472 2.572 1.00 98.12 97 HIS A CA 1
ATOM 685 C C . HIS A 1 97 ? 4.781 0.224 1.958 1.00 98.12 97 HIS A C 1
ATOM 687 O O . HIS A 1 97 ? 5.286 -0.883 2.132 1.00 98.12 97 HIS A O 1
ATOM 693 N N . SER A 1 98 ? 3.671 0.357 1.233 1.00 98.62 98 SER A N 1
ATOM 694 C CA . SER A 1 98 ? 3.060 -0.785 0.549 1.00 98.62 98 SER A CA 1
ATOM 695 C C . SER A 1 98 ? 2.238 -0.379 -0.664 1.00 98.62 98 SER A C 1
ATOM 697 O O . SER A 1 98 ? 1.872 0.781 -0.833 1.00 98.62 98 SER A O 1
ATOM 699 N N . THR A 1 99 ? 1.959 -1.359 -1.519 1.00 98.62 99 THR A N 1
ATOM 700 C CA . THR A 1 99 ? 1.108 -1.244 -2.708 1.00 98.62 99 THR A CA 1
ATOM 701 C C . THR A 1 99 ? 0.130 -2.415 -2.708 1.00 98.62 99 THR A C 1
ATOM 703 O O . THR A 1 99 ? 0.544 -3.552 -2.507 1.00 98.62 99 THR A O 1
ATOM 706 N N . THR A 1 100 ? -1.167 -2.181 -2.904 1.00 98.69 100 THR A N 1
ATOM 707 C CA . THR A 1 100 ? -2.197 -3.237 -2.848 1.00 98.69 100 THR A CA 1
ATOM 708 C C . THR A 1 100 ? -3.276 -3.012 -3.900 1.00 98.69 100 THR A C 1
ATOM 710 O O . THR A 1 100 ? -3.818 -1.915 -4.014 1.00 98.69 100 THR A O 1
ATOM 713 N N . PHE A 1 101 ? -3.616 -4.054 -4.661 1.00 98.69 101 PHE A N 1
ATOM 714 C CA . PHE A 1 101 ? -4.719 -4.002 -5.621 1.00 98.69 101 PHE A CA 1
ATOM 715 C C . PHE A 1 101 ? -6.083 -4.174 -4.949 1.00 98.69 101 PHE A C 1
ATOM 717 O O . PHE A 1 101 ? -6.240 -4.983 -4.030 1.00 98.69 101 PHE A O 1
ATOM 724 N N . SER A 1 102 ? -7.087 -3.467 -5.470 1.00 98.31 102 SER A N 1
ATOM 725 C CA . SER A 1 102 ? -8.494 -3.795 -5.250 1.00 98.31 102 SER A CA 1
ATOM 726 C C . SER A 1 102 ? -8.775 -5.232 -5.691 1.00 98.31 102 SER A C 1
ATOM 728 O O . SER A 1 102 ? -8.108 -5.776 -6.572 1.00 98.31 102 SER A O 1
ATOM 730 N N . ARG A 1 103 ? -9.798 -5.863 -5.104 1.00 96.75 103 ARG A N 1
ATOM 731 C CA . ARG A 1 103 ? -10.137 -7.263 -5.420 1.00 96.75 103 ARG A CA 1
ATOM 732 C C . ARG A 1 103 ? -10.489 -7.502 -6.884 1.00 96.75 103 ARG A C 1
ATOM 734 O O . ARG A 1 103 ? -10.234 -8.589 -7.383 1.00 96.75 103 ARG A O 1
ATOM 741 N N . ASP A 1 104 ? -11.036 -6.504 -7.568 1.00 97.25 104 ASP A N 1
ATOM 742 C CA . ASP A 1 104 ? -11.342 -6.585 -8.996 1.00 97.25 104 ASP A CA 1
ATOM 743 C C . ASP A 1 104 ? -10.171 -6.170 -9.904 1.00 97.25 104 ASP A C 1
ATOM 745 O O . ASP A 1 104 ? -10.316 -6.147 -11.125 1.00 97.25 104 ASP A O 1
ATOM 749 N N . GLY A 1 105 ? -9.020 -5.823 -9.320 1.00 97.81 105 GLY A N 1
ATOM 750 C CA . GLY A 1 105 ? -7.790 -5.516 -10.041 1.00 97.81 105 GLY A CA 1
ATOM 751 C C . GLY A 1 105 ? -7.772 -4.173 -10.774 1.00 97.81 105 GLY A C 1
ATOM 752 O O . GLY A 1 105 ? -6.816 -3.898 -11.496 1.00 97.81 105 GLY A O 1
ATOM 753 N N . LYS A 1 106 ? -8.802 -3.331 -10.623 1.00 98.19 106 LYS A N 1
ATOM 754 C CA . LYS A 1 106 ? -8.923 -2.069 -11.376 1.00 98.19 106 LYS A CA 1
ATOM 755 C C . LYS A 1 106 ? -8.212 -0.885 -10.740 1.00 98.19 106 LYS A C 1
ATOM 757 O O . LYS A 1 106 ? -7.902 0.072 -11.450 1.00 98.19 106 LYS A O 1
ATOM 762 N N . TYR A 1 107 ? -7.978 -0.928 -9.433 1.00 98.69 107 TYR A N 1
ATOM 763 C CA . TYR A 1 107 ? -7.283 0.123 -8.701 1.00 98.69 107 TYR A CA 1
ATOM 764 C C . TYR A 1 107 ? -6.130 -0.452 -7.888 1.00 98.69 107 TYR A C 1
ATOM 766 O O . TYR A 1 107 ? -6.250 -1.516 -7.286 1.00 98.69 107 TYR A O 1
ATOM 774 N N . LEU A 1 108 ? -5.024 0.281 -7.856 1.00 98.81 108 LEU A N 1
ATOM 775 C CA . LEU A 1 108 ? -3.909 0.074 -6.947 1.00 98.81 108 LEU A CA 1
ATOM 776 C C . LEU A 1 108 ? -3.919 1.202 -5.914 1.00 98.81 108 LEU A C 1
ATOM 778 O O . LEU A 1 108 ? -4.035 2.371 -6.278 1.00 98.81 108 LEU A O 1
ATOM 782 N N . TYR A 1 109 ? -3.752 0.851 -4.645 1.00 98.88 109 TYR A N 1
ATOM 783 C CA . TYR A 1 109 ? -3.577 1.799 -3.552 1.00 98.88 109 TYR A CA 1
ATOM 784 C C . TYR A 1 109 ? -2.152 1.702 -3.026 1.00 98.88 109 TYR A C 1
ATOM 786 O O . TYR A 1 109 ? -1.663 0.598 -2.777 1.00 98.88 109 TYR A O 1
ATOM 794 N N . ALA A 1 110 ? -1.486 2.841 -2.866 1.00 98.75 110 ALA A N 1
ATOM 795 C CA . ALA A 1 110 ? -0.148 2.922 -2.294 1.00 98.75 110 ALA A CA 1
ATOM 796 C C . ALA A 1 110 ? -0.198 3.642 -0.946 1.00 98.75 110 ALA A C 1
ATOM 798 O O . ALA A 1 110 ? -0.710 4.759 -0.867 1.00 98.75 110 ALA A O 1
ATOM 799 N N . ALA A 1 111 ? 0.330 3.006 0.097 1.00 98.75 111 ALA A N 1
ATOM 800 C CA . ALA A 1 111 ? 0.390 3.580 1.431 1.00 98.75 111 ALA A CA 1
ATOM 801 C C . ALA A 1 111 ? 1.613 4.479 1.584 1.00 98.75 111 ALA A C 1
ATOM 803 O O . ALA A 1 111 ? 2.745 4.006 1.481 1.00 98.75 111 ALA A O 1
ATOM 804 N N . ASP A 1 112 ? 1.362 5.763 1.815 1.00 98.38 112 ASP A N 1
ATOM 805 C CA . ASP A 1 112 ? 2.352 6.769 2.164 1.00 98.38 112 ASP A CA 1
ATOM 806 C C . ASP A 1 112 ? 2.322 7.003 3.680 1.00 98.38 112 ASP A C 1
ATOM 808 O O . ASP A 1 112 ? 1.497 7.758 4.207 1.00 98.38 112 ASP A O 1
ATOM 812 N N . LEU A 1 113 ? 3.239 6.333 4.378 1.00 98.19 113 LEU A N 1
ATOM 813 C CA . LEU A 1 113 ? 3.419 6.458 5.821 1.00 98.19 113 LEU A CA 1
ATOM 814 C C . LEU A 1 113 ? 3.849 7.882 6.204 1.00 98.19 113 LEU A C 1
ATOM 816 O O . LEU A 1 113 ? 3.417 8.411 7.228 1.00 98.19 113 LEU A O 1
ATOM 820 N N . GLY A 1 114 ? 4.691 8.511 5.386 1.00 97.19 114 GLY A N 1
ATOM 821 C CA . GLY A 1 114 ? 5.218 9.851 5.636 1.00 97.19 114 GLY A CA 1
ATOM 822 C C . GLY A 1 114 ? 4.178 10.948 5.413 1.00 97.19 114 GLY A C 1
ATOM 823 O O . GLY A 1 114 ? 4.096 11.910 6.176 1.00 97.19 114 GLY A O 1
ATOM 824 N N . GLY A 1 115 ? 3.351 10.777 4.383 1.00 97.44 115 GLY A N 1
ATOM 825 C CA . GLY A 1 115 ? 2.316 11.722 3.967 1.00 97.44 115 GLY A CA 1
ATOM 826 C C . GLY A 1 115 ? 0.954 11.552 4.641 1.00 97.44 115 GLY A C 1
ATOM 827 O O . GLY A 1 115 ? 0.044 12.314 4.318 1.00 97.44 115 GLY A O 1
ATOM 828 N N . ASP A 1 116 ? 0.789 10.571 5.537 1.00 98.62 116 ASP A N 1
ATOM 829 C CA . ASP A 1 116 ? -0.504 10.205 6.139 1.00 98.62 116 ASP A CA 1
ATOM 830 C C . ASP A 1 116 ? -1.598 9.978 5.084 1.00 98.62 116 ASP A C 1
ATOM 832 O O . ASP A 1 116 ? -2.711 10.509 5.175 1.00 98.62 116 ASP A O 1
ATOM 836 N N . LYS A 1 117 ? -1.277 9.213 4.034 1.00 98.56 117 LYS A N 1
ATOM 837 C CA . LYS A 1 117 ? -2.152 9.092 2.863 1.00 98.56 117 LYS A CA 1
ATOM 838 C C . LYS A 1 117 ? -2.148 7.699 2.240 1.00 98.56 117 LYS A C 1
ATOM 840 O O . LYS A 1 117 ? -1.117 7.041 2.156 1.00 98.56 117 LYS A O 1
ATOM 845 N N . LEU A 1 118 ? -3.302 7.266 1.733 1.00 98.75 118 LEU A N 1
ATOM 846 C CA . LEU A 1 118 ? -3.368 6.257 0.675 1.00 98.75 118 LEU A CA 1
ATOM 847 C C . LEU A 1 118 ? -3.571 6.956 -0.668 1.00 98.75 118 LEU A C 1
ATOM 849 O O . LEU A 1 118 ? -4.578 7.639 -0.858 1.00 98.75 118 LEU A O 1
ATOM 853 N N . HIS A 1 119 ? -2.647 6.747 -1.599 1.00 98.81 119 HIS A N 1
ATOM 854 C CA . HIS A 1 119 ? -2.772 7.214 -2.975 1.00 98.81 119 HIS A CA 1
ATOM 855 C C . HIS A 1 119 ? -3.489 6.184 -3.841 1.00 98.81 119 HIS A C 1
ATOM 857 O O . HIS A 1 119 ? -3.115 5.010 -3.815 1.00 98.81 119 HIS A O 1
ATOM 863 N N . ALA A 1 120 ? -4.464 6.614 -4.639 1.00 98.81 120 ALA A N 1
ATOM 864 C CA . ALA A 1 120 ? -5.217 5.750 -5.538 1.00 98.81 120 ALA A CA 1
ATOM 865 C C . ALA A 1 120 ? -4.773 5.910 -7.000 1.00 98.81 120 ALA A C 1
ATOM 867 O O . ALA A 1 120 ? -4.643 7.015 -7.534 1.00 98.81 120 ALA A O 1
ATOM 868 N N . TYR A 1 121 ? -4.598 4.777 -7.679 1.00 98.81 121 TYR A N 1
ATOM 869 C CA . TYR A 1 121 ? -4.220 4.713 -9.086 1.00 98.81 121 TYR A CA 1
ATOM 870 C C . TYR A 1 121 ? -5.145 3.764 -9.830 1.00 98.81 121 TYR A C 1
ATOM 872 O O . TYR A 1 121 ? -5.264 2.593 -9.471 1.00 98.81 121 TYR A O 1
ATOM 880 N N . ARG A 1 122 ? -5.759 4.238 -10.910 1.00 98.62 122 ARG A N 1
ATOM 881 C CA . ARG A 1 122 ? -6.466 3.368 -11.845 1.00 98.62 122 ARG A CA 1
ATOM 882 C C . ARG A 1 122 ? -5.454 2.560 -12.650 1.00 98.62 122 ARG A C 1
ATOM 884 O O . ARG A 1 122 ? -4.510 3.126 -13.200 1.00 98.62 122 ARG A O 1
ATOM 891 N N . TYR A 1 123 ? -5.683 1.257 -12.748 1.00 98.69 123 TYR A N 1
ATOM 892 C CA . TYR A 1 123 ? -4.853 0.333 -13.507 1.00 98.69 123 TYR A CA 1
ATOM 893 C C . TYR A 1 123 ? -5.406 0.102 -14.920 1.00 98.69 123 TYR A C 1
ATOM 895 O O . TYR A 1 123 ? -6.610 -0.071 -15.127 1.00 98.69 123 TYR A O 1
ATOM 903 N N . ARG A 1 124 ? -4.504 0.118 -15.900 1.00 97.81 124 ARG A N 1
ATOM 904 C CA . ARG A 1 124 ? -4.750 -0.014 -17.335 1.00 97.81 124 ARG A CA 1
ATOM 905 C C . ARG A 1 124 ? -3.824 -1.083 -17.912 1.00 97.81 124 ARG A C 1
ATOM 907 O O . ARG A 1 124 ? -2.675 -0.805 -18.242 1.00 97.81 124 ARG A O 1
ATOM 914 N N . SER A 1 125 ? -4.327 -2.310 -18.029 1.00 94.31 125 SER A N 1
ATOM 915 C CA . SER A 1 125 ? -3.558 -3.477 -18.498 1.00 94.31 125 SER A CA 1
ATOM 916 C C . SER A 1 125 ? -3.151 -3.424 -19.978 1.00 94.31 125 SER A C 1
ATOM 918 O O . SER A 1 125 ? -2.327 -4.228 -20.424 1.00 94.31 125 SER A O 1
ATOM 920 N N . ASP A 1 126 ? -3.737 -2.498 -20.737 1.00 94.19 126 ASP A N 1
ATOM 921 C CA . ASP A 1 126 ? -3.491 -2.236 -22.156 1.00 94.19 126 ASP A CA 1
ATOM 922 C C . ASP A 1 126 ? -2.411 -1.168 -22.403 1.00 94.19 126 ASP A C 1
ATOM 924 O O . ASP A 1 126 ? -2.038 -0.924 -23.549 1.00 94.19 126 ASP A O 1
ATOM 928 N N . SER A 1 127 ? -1.895 -0.534 -21.346 1.00 96.25 127 SER A N 1
ATOM 929 C CA . SER A 1 127 ? -0.943 0.572 -21.439 1.00 96.25 127 SER A CA 1
ATOM 930 C C . SER A 1 127 ? 0.466 0.157 -21.015 1.00 96.25 127 SER A C 1
ATOM 932 O O . SER A 1 127 ? 0.654 -0.519 -20.006 1.00 96.25 127 SER A O 1
ATOM 934 N N . ALA A 1 128 ? 1.481 0.642 -21.739 1.00 95.25 128 ALA A N 1
ATOM 935 C CA . ALA A 1 128 ? 2.885 0.529 -21.329 1.00 95.25 128 ALA A CA 1
ATOM 936 C C . ALA A 1 128 ? 3.186 1.321 -20.041 1.00 95.25 128 ALA A C 1
ATOM 938 O O . ALA A 1 128 ? 4.103 0.985 -19.296 1.00 95.25 128 ALA A O 1
ATOM 939 N N . GLN A 1 129 ? 2.393 2.362 -19.780 1.00 97.81 129 GLN A N 1
ATOM 940 C CA . GLN A 1 129 ? 2.350 3.111 -18.529 1.00 97.81 129 GLN A CA 1
ATOM 941 C C . GLN A 1 129 ? 1.021 2.787 -17.831 1.00 97.81 129 GLN A C 1
ATOM 943 O O . GLN A 1 129 ? 0.015 3.459 -18.088 1.00 97.81 129 GLN A O 1
ATOM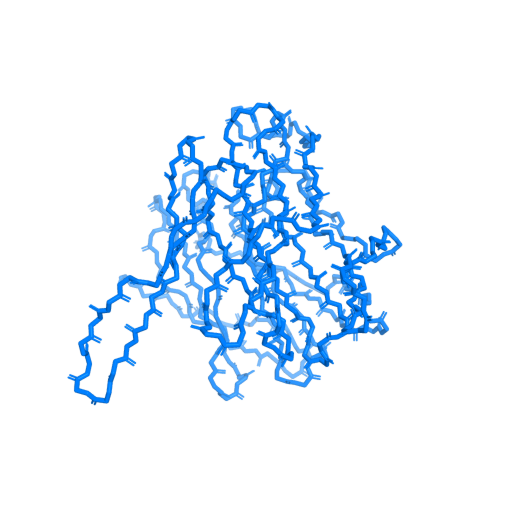 948 N N . PRO A 1 130 ? 0.959 1.701 -17.043 1.00 98.12 130 PRO A N 1
ATOM 949 C CA . PRO A 1 130 ? -0.308 1.093 -16.657 1.00 98.12 130 PRO A CA 1
ATOM 950 C C . PRO A 1 130 ? -1.068 1.820 -15.546 1.00 98.12 130 PRO A C 1
ATOM 952 O O . PRO A 1 130 ? -2.192 1.431 -15.246 1.00 98.12 130 PRO A O 1
ATOM 955 N N . LEU A 1 131 ? -0.495 2.833 -14.899 1.00 98.50 131 LEU A N 1
ATOM 956 C CA . LEU A 1 131 ? -1.159 3.575 -13.831 1.00 98.50 131 LEU A CA 1
ATOM 957 C C . LEU A 1 131 ? -1.572 4.972 -14.269 1.00 98.50 131 LEU A C 1
ATOM 959 O O . LEU A 1 131 ? -0.828 5.692 -14.934 1.00 98.50 131 LEU A O 1
ATOM 963 N N . GLN A 1 132 ? -2.753 5.366 -13.811 1.00 98.44 132 GLN A N 1
ATOM 964 C CA . GLN A 1 132 ? -3.260 6.726 -13.866 1.00 98.44 132 GLN A CA 1
ATOM 965 C C . GLN A 1 132 ? -3.636 7.158 -12.448 1.00 98.44 132 GLN A C 1
ATOM 967 O O . GLN A 1 132 ? -4.515 6.554 -11.838 1.00 98.44 132 GLN A O 1
ATOM 972 N N . ALA A 1 133 ? -2.978 8.193 -11.921 1.00 98.38 133 ALA A N 1
ATOM 973 C CA . ALA A 1 133 ? -3.299 8.736 -10.603 1.00 98.38 133 ALA A CA 1
ATOM 974 C C . ALA A 1 133 ? -4.735 9.281 -10.567 1.00 98.38 133 ALA A C 1
ATOM 976 O O . ALA A 1 133 ? -5.184 9.935 -11.510 1.00 98.38 133 ALA A O 1
ATOM 977 N N . ASP A 1 134 ? -5.435 9.023 -9.467 1.00 98.44 134 ASP A N 1
ATOM 978 C CA . ASP A 1 134 ? -6.815 9.442 -9.247 1.00 98.44 134 ASP A CA 1
ATOM 979 C C . ASP A 1 134 ? -6.959 10.009 -7.835 1.00 98.44 134 ASP A C 1
ATOM 981 O O . ASP A 1 134 ? -7.514 9.382 -6.934 1.00 98.44 134 ASP A O 1
ATOM 985 N N . ALA A 1 135 ? -6.470 11.239 -7.659 1.00 97.81 135 ALA A N 1
ATOM 986 C CA . ALA A 1 135 ? -6.478 11.932 -6.372 1.00 97.81 135 ALA A CA 1
ATOM 987 C C . ALA A 1 135 ? -7.890 12.125 -5.791 1.00 97.81 135 ALA A C 1
ATOM 989 O O . ALA A 1 135 ? -8.041 12.369 -4.598 1.00 97.81 135 ALA A O 1
ATOM 990 N N . SER A 1 136 ? -8.945 11.990 -6.608 1.00 98.12 136 SER A N 1
ATOM 991 C CA . SER A 1 136 ? -10.320 12.023 -6.108 1.00 98.12 136 SER A CA 1
ATOM 992 C C . SER A 1 136 ? -10.651 10.821 -5.220 1.00 98.12 136 SER A C 1
ATOM 994 O O . SER A 1 136 ? -11.644 10.879 -4.499 1.00 98.12 136 SER A O 1
ATOM 996 N N . ARG A 1 137 ? -9.860 9.742 -5.284 1.00 98.25 137 ARG A N 1
ATOM 997 C CA . ARG A 1 137 ? -10.000 8.504 -4.504 1.00 98.25 137 ARG A CA 1
ATOM 998 C C . ARG A 1 137 ? -8.893 8.321 -3.460 1.00 98.25 137 ARG A C 1
ATOM 1000 O O . ARG A 1 137 ? -8.883 7.289 -2.790 1.00 98.25 137 ARG A O 1
ATOM 1007 N N . ASP A 1 138 ? -7.996 9.296 -3.312 1.00 98.56 138 ASP A N 1
ATOM 1008 C CA . ASP A 1 138 ? -7.019 9.303 -2.225 1.00 98.56 138 ASP A CA 1
ATOM 1009 C C . ASP A 1 138 ? -7.736 9.347 -0.865 1.00 98.56 138 ASP A C 1
ATOM 1011 O O . ASP A 1 138 ? -8.821 9.921 -0.726 1.00 98.56 138 ASP A O 1
ATOM 1015 N N . VAL A 1 139 ? -7.105 8.767 0.154 1.00 98.69 139 VAL A N 1
ATOM 1016 C CA . VAL A 1 139 ? -7.584 8.807 1.542 1.00 98.69 139 VAL A CA 1
ATOM 1017 C C . VAL A 1 139 ? -6.547 9.513 2.393 1.00 98.69 139 VAL A C 1
ATOM 1019 O O . VAL A 1 139 ? -5.411 9.052 2.474 1.00 98.69 139 VAL A O 1
ATOM 1022 N N . SER A 1 140 ? -6.942 10.596 3.055 1.00 98.44 140 SER A N 1
ATOM 1023 C CA . SER A 1 140 ? -6.117 11.249 4.073 1.00 98.44 140 SER A CA 1
ATOM 1024 C C . SER A 1 140 ? -6.404 10.648 5.444 1.00 98.44 140 SER A C 1
ATOM 1026 O O . SER A 1 140 ? -7.564 10.494 5.828 1.00 98.44 140 SER A O 1
ATOM 1028 N N . PHE A 1 141 ? -5.345 10.347 6.183 1.00 98.69 141 PHE A N 1
ATOM 1029 C CA . PHE A 1 141 ? -5.407 9.859 7.555 1.00 98.69 141 PHE A CA 1
ATOM 1030 C C . PHE A 1 141 ? -5.247 11.027 8.528 1.00 98.69 141 PHE A C 1
ATOM 1032 O O . PHE A 1 141 ? -4.921 12.152 8.139 1.00 98.69 141 PHE A O 1
ATOM 1039 N N . ALA A 1 142 ? -5.505 10.770 9.811 1.00 98.19 142 ALA A N 1
ATOM 1040 C CA . ALA A 1 142 ? -5.179 11.744 10.844 1.00 98.19 142 ALA A CA 1
ATOM 1041 C C . ALA A 1 142 ? -3.662 12.034 10.819 1.00 98.19 142 ALA A C 1
ATOM 1043 O O . ALA A 1 142 ? -2.887 11.091 10.639 1.00 98.19 142 ALA A O 1
ATOM 1044 N N . PRO A 1 143 ? -3.225 13.292 11.012 1.00 97.94 143 PRO A N 1
ATOM 1045 C CA . PRO A 1 143 ? -1.803 13.609 11.090 1.00 97.94 143 PRO A CA 1
ATOM 1046 C C . PRO A 1 143 ? -1.099 12.758 12.158 1.00 97.94 143 PRO A C 1
ATOM 1048 O O . PRO A 1 143 ? -1.543 12.714 13.306 1.00 97.94 143 PRO A O 1
ATOM 1051 N N . GLY A 1 144 ? -0.018 12.079 11.776 1.00 97.81 144 GLY A N 1
ATOM 1052 C CA . GLY A 1 144 ? 0.754 11.177 12.633 1.00 97.81 144 GLY A CA 1
ATOM 1053 C C . GLY A 1 144 ? 0.241 9.738 12.684 1.00 97.81 144 GLY A C 1
ATOM 1054 O O . GLY A 1 144 ? 0.688 8.968 13.533 1.00 97.81 144 GLY A O 1
ATOM 1055 N N . ALA A 1 145 ? -0.686 9.345 11.808 1.00 98.19 145 ALA A N 1
ATOM 1056 C CA . ALA A 1 145 ? -1.182 7.973 11.758 1.00 98.19 145 ALA A CA 1
ATOM 1057 C C . ALA A 1 145 ? -0.170 7.012 11.118 1.00 98.19 145 ALA A C 1
ATOM 1059 O O . ALA A 1 145 ? 0.121 5.947 11.667 1.00 98.19 145 ALA A O 1
ATOM 1060 N N . GLY A 1 146 ? 0.376 7.381 9.963 1.00 98.31 146 GLY A N 1
ATOM 1061 C CA . GLY A 1 146 ? 1.325 6.596 9.186 1.00 98.31 146 GLY A CA 1
ATOM 1062 C C . GLY A 1 146 ? 0.729 5.305 8.624 1.00 98.31 146 GLY A C 1
ATOM 1063 O O . GLY A 1 146 ? 1.079 4.234 9.123 1.00 98.31 146 GLY A O 1
ATOM 1064 N N . PRO A 1 147 ? -0.161 5.344 7.611 1.00 98.69 147 PRO A N 1
ATOM 1065 C CA . PRO A 1 147 ? -0.692 4.130 6.992 1.00 98.69 147 PRO A CA 1
ATOM 1066 C C . PRO A 1 147 ? 0.453 3.285 6.423 1.00 98.69 147 PRO A C 1
ATOM 1068 O O . PRO A 1 147 ? 1.300 3.779 5.681 1.00 98.69 147 PRO A O 1
ATOM 1071 N N . ARG A 1 148 ? 0.491 2.002 6.790 1.00 98.56 148 ARG A N 1
ATOM 1072 C CA . ARG A 1 148 ? 1.631 1.118 6.527 1.00 98.56 148 ARG A CA 1
ATOM 1073 C C . ARG A 1 148 ? 1.283 0.053 5.496 1.00 98.56 148 ARG A C 1
ATOM 1075 O O . ARG A 1 148 ? 1.783 0.082 4.373 1.00 98.56 148 ARG A O 1
ATOM 1082 N N . HIS A 1 149 ? 0.420 -0.889 5.867 1.00 98.69 149 HIS A N 1
ATOM 1083 C CA . HIS A 1 149 ? -0.030 -2.008 5.032 1.00 98.69 149 HIS A CA 1
ATOM 1084 C C . HIS A 1 149 ? -1.561 -2.012 4.937 1.00 98.69 149 HIS A C 1
ATOM 1086 O O . HIS A 1 149 ? -2.248 -1.451 5.794 1.00 98.69 149 HIS A O 1
ATOM 1092 N N . MET A 1 150 ? -2.113 -2.665 3.916 1.00 98.69 150 MET A N 1
ATOM 1093 C CA . MET A 1 150 ? -3.560 -2.796 3.774 1.00 98.69 150 MET A CA 1
ATOM 1094 C C . MET A 1 150 ? -3.977 -4.132 3.166 1.00 98.69 150 MET A C 1
ATOM 1096 O O . MET A 1 150 ? -3.218 -4.760 2.432 1.00 98.69 150 MET A O 1
ATOM 1100 N N . VAL A 1 151 ? -5.213 -4.543 3.442 1.00 98.69 151 VAL A N 1
ATOM 1101 C CA . VAL A 1 151 ? -5.845 -5.721 2.838 1.00 98.69 151 VAL A CA 1
ATOM 1102 C C . VAL A 1 151 ? -7.316 -5.458 2.541 1.00 98.69 151 VAL A C 1
ATOM 1104 O O . VAL A 1 151 ? -8.005 -4.767 3.286 1.00 98.69 151 VAL A O 1
ATOM 1107 N N . PHE A 1 152 ? -7.827 -6.055 1.467 1.00 98.50 152 PHE A N 1
ATOM 1108 C CA . PHE A 1 152 ? -9.259 -6.062 1.170 1.00 98.50 152 PHE A CA 1
ATOM 1109 C C . PHE A 1 152 ? -9.932 -7.311 1.739 1.00 98.50 152 PHE A C 1
ATOM 1111 O O . PHE A 1 152 ? -9.358 -8.399 1.711 1.00 98.50 152 PHE A O 1
ATOM 1118 N N . SER A 1 153 ? -11.189 -7.193 2.155 1.00 97.56 153 SER A N 1
ATOM 1119 C CA . SER A 1 153 ? -12.091 -8.342 2.348 1.00 97.56 153 SER A CA 1
ATOM 1120 C C . SER A 1 153 ? -12.203 -9.193 1.066 1.00 97.56 153 SER A C 1
ATOM 1122 O O . SER A 1 153 ? -11.880 -8.700 -0.018 1.00 97.56 153 SER A O 1
ATOM 1124 N N . PRO A 1 154 ? -12.649 -10.465 1.124 1.00 95.94 154 PRO A N 1
ATOM 1125 C CA . PRO A 1 154 ? -12.625 -11.351 -0.046 1.00 95.94 154 PRO A CA 1
ATOM 1126 C C . PRO A 1 154 ? -13.512 -10.859 -1.194 1.00 95.94 154 PRO A C 1
ATOM 1128 O O . PRO A 1 154 ? -13.121 -10.946 -2.353 1.00 95.94 154 PRO A O 1
ATOM 1131 N N . LYS A 1 155 ? -14.676 -10.289 -0.862 1.00 95.38 155 LYS A N 1
ATOM 1132 C CA . LYS A 1 155 ? -15.615 -9.699 -1.825 1.00 95.38 155 LYS A CA 1
ATOM 1133 C C . LYS A 1 155 ? -15.258 -8.264 -2.230 1.00 95.38 155 LYS A C 1
ATOM 1135 O O . LYS A 1 155 ? -15.869 -7.723 -3.140 1.00 95.38 155 LYS A O 1
ATOM 1140 N N . GLY A 1 156 ? -14.271 -7.651 -1.571 1.00 96.88 156 GLY A N 1
ATOM 1141 C CA . GLY A 1 156 ? -13.833 -6.285 -1.855 1.00 96.88 156 GLY A CA 1
ATOM 1142 C C . GLY A 1 156 ? -14.759 -5.188 -1.328 1.00 96.88 156 GLY A C 1
ATOM 1143 O O . GLY A 1 156 ? -14.547 -4.038 -1.678 1.00 96.88 156 GLY A O 1
ATOM 1144 N N . GLU A 1 157 ? -15.745 -5.528 -0.493 1.00 97.38 157 GLU A N 1
ATOM 1145 C CA . GLU A 1 157 ? -16.722 -4.594 0.099 1.00 97.38 157 GLU A CA 1
ATOM 1146 C C . GLU A 1 157 ? -16.114 -3.752 1.232 1.00 97.38 157 GLU A C 1
ATOM 1148 O O . GLU A 1 157 ? -16.558 -2.640 1.503 1.00 97.38 157 GLU A O 1
ATOM 1153 N N . TYR A 1 158 ? -15.059 -4.277 1.858 1.00 98.50 158 TYR A N 1
ATOM 1154 C CA . TYR A 1 158 ? -14.281 -3.623 2.909 1.00 98.50 158 TYR A CA 1
ATOM 1155 C C . TYR A 1 158 ? -12.786 -3.625 2.608 1.00 98.50 158 TYR A C 1
ATOM 1157 O O . TYR A 1 158 ? -12.274 -4.578 1.999 1.00 98.50 158 TYR A O 1
ATOM 1165 N N . ALA A 1 159 ? -12.094 -2.607 3.113 1.00 98.69 159 ALA A N 1
ATOM 1166 C CA . ALA A 1 159 ? -10.640 -2.516 3.179 1.00 98.69 159 ALA A CA 1
ATOM 1167 C C . ALA A 1 159 ? -10.191 -2.223 4.616 1.00 98.69 159 ALA A C 1
ATOM 1169 O O . ALA A 1 159 ? -10.870 -1.512 5.351 1.00 98.69 159 ALA A O 1
ATOM 1170 N N . TYR A 1 160 ? -9.034 -2.752 4.995 1.00 98.81 160 TYR A N 1
ATOM 1171 C CA . TYR A 1 160 ? -8.444 -2.590 6.319 1.00 98.81 160 TYR A CA 1
ATOM 1172 C C . TYR A 1 160 ? -7.025 -2.080 6.166 1.00 98.81 160 TYR A C 1
ATOM 1174 O O . TYR A 1 160 ? -6.233 -2.689 5.445 1.00 98.81 160 TYR A O 1
ATOM 1182 N N . VAL A 1 161 ? -6.709 -0.981 6.837 1.00 98.88 161 VAL A N 1
ATOM 1183 C CA . VAL A 1 161 ? -5.408 -0.318 6.764 1.00 98.88 161 VAL A CA 1
ATOM 1184 C C . VAL A 1 161 ? -4.818 -0.298 8.159 1.00 98.88 161 VAL A C 1
ATOM 1186 O O . VAL A 1 161 ? -5.434 0.236 9.076 1.00 98.88 161 VAL A O 1
ATOM 1189 N N . ILE A 1 162 ? -3.637 -0.886 8.324 1.00 98.75 162 ILE A N 1
ATOM 1190 C CA . ILE A 1 162 ? -2.892 -0.777 9.576 1.00 98.75 162 ILE A CA 1
ATOM 1191 C C . ILE A 1 162 ? -2.033 0.484 9.541 1.00 98.75 162 ILE A C 1
ATOM 1193 O O . ILE A 1 162 ? -1.351 0.754 8.547 1.00 98.75 162 ILE A O 1
ATOM 1197 N N . THR A 1 163 ? -2.068 1.252 10.621 1.00 98.62 163 THR A N 1
ATOM 1198 C CA . THR A 1 163 ? -1.298 2.480 10.804 1.00 98.62 163 THR A CA 1
ATOM 1199 C C . THR A 1 163 ? -0.140 2.208 11.761 1.00 98.62 163 THR A C 1
ATOM 1201 O O . THR A 1 163 ? -0.311 1.609 12.824 1.00 98.62 163 THR A O 1
ATOM 1204 N N . GLU A 1 164 ? 1.074 2.587 11.364 1.00 98.12 164 GLU A N 1
ATOM 1205 C CA . GLU A 1 164 ? 2.272 2.332 12.159 1.00 98.12 164 GLU A CA 1
ATOM 1206 C C . GLU A 1 164 ? 2.275 3.196 13.416 1.00 98.12 164 GLU A C 1
ATOM 1208 O O . GLU A 1 164 ? 2.364 2.667 14.518 1.00 98.12 164 GLU A O 1
ATOM 1213 N N . MET A 1 165 ? 2.147 4.510 13.239 1.00 96.81 165 MET A N 1
ATOM 1214 C CA . MET A 1 165 ? 2.416 5.507 14.277 1.00 96.81 165 MET A CA 1
ATOM 1215 C C . MET A 1 165 ? 1.203 5.786 15.169 1.00 96.81 165 MET A C 1
ATOM 1217 O O . MET A 1 165 ? 1.368 6.081 16.352 1.00 96.81 165 MET A O 1
ATOM 1221 N N . ALA A 1 166 ? -0.018 5.620 14.651 1.00 96.62 166 ALA A N 1
ATOM 1222 C CA . ALA A 1 166 ? -1.213 5.611 15.497 1.00 96.62 166 ALA A CA 1
ATOM 1223 C C . ALA A 1 166 ? -1.408 4.270 16.227 1.00 96.62 166 ALA A C 1
ATOM 1225 O O . ALA A 1 166 ? -2.037 4.249 17.285 1.00 96.62 166 ALA A O 1
ATOM 1226 N N . GLY A 1 167 ? -0.849 3.167 15.710 1.00 96.25 167 GLY A N 1
ATOM 1227 C CA . GLY A 1 167 ? -1.047 1.835 16.284 1.00 96.25 167 GLY A CA 1
ATOM 1228 C C . GLY A 1 167 ? -2.505 1.385 16.186 1.00 96.25 167 GLY A C 1
ATOM 1229 O O . GLY A 1 167 ? -3.066 0.883 17.161 1.00 96.25 167 GLY A O 1
ATOM 1230 N N . GLU A 1 168 ? -3.137 1.602 15.030 1.00 96.44 168 GLU A N 1
ATOM 1231 C CA . GLU A 1 168 ? -4.555 1.323 14.790 1.00 96.44 168 GLU A CA 1
ATOM 1232 C C . GLU A 1 168 ? -4.759 0.481 13.521 1.00 96.44 168 GLU A C 1
ATOM 1234 O O . GLU A 1 168 ? -3.932 0.461 12.611 1.00 96.44 168 GLU A O 1
ATOM 1239 N N . ILE A 1 169 ? -5.900 -0.202 13.440 1.00 98.31 169 ILE A N 1
ATOM 1240 C CA . ILE A 1 169 ? -6.482 -0.669 12.180 1.00 98.31 169 ILE A CA 1
ATOM 1241 C C . ILE A 1 169 ? -7.671 0.228 11.871 1.00 98.31 169 ILE A C 1
ATOM 1243 O O . ILE A 1 169 ? -8.631 0.271 12.639 1.00 98.31 169 ILE A O 1
ATOM 1247 N N . GLU A 1 170 ? -7.625 0.904 10.731 1.00 98.56 170 GLU A N 1
ATOM 1248 C CA . GLU A 1 170 ? -8.745 1.655 10.177 1.00 98.56 170 GLU A CA 1
ATOM 1249 C C . GLU A 1 170 ? -9.498 0.785 9.162 1.00 98.56 170 GLU A C 1
ATOM 1251 O O . GLU A 1 170 ? -8.905 0.237 8.228 1.00 98.56 170 GLU A O 1
ATOM 1256 N N . ALA A 1 171 ? -10.806 0.631 9.359 1.00 98.56 171 ALA A N 1
ATOM 1257 C CA . ALA A 1 171 ? -11.694 -0.147 8.504 1.00 98.56 171 ALA A CA 1
ATOM 1258 C C . ALA A 1 171 ? -12.537 0.782 7.628 1.00 98.56 171 ALA A C 1
ATOM 1260 O O . ALA A 1 171 ? -13.109 1.763 8.109 1.00 98.56 171 ALA A O 1
ATOM 1261 N N . PHE A 1 172 ? -12.634 0.454 6.345 1.00 98.81 172 PHE A N 1
ATOM 1262 C CA . PHE A 1 172 ? -13.308 1.255 5.332 1.00 98.81 172 PHE A CA 1
ATOM 1263 C C . PHE A 1 172 ? -14.346 0.422 4.592 1.00 98.81 172 PHE A C 1
ATOM 1265 O O . PHE A 1 172 ? -14.055 -0.708 4.198 1.00 98.81 172 PHE A O 1
ATOM 1272 N N . THR A 1 173 ? -15.502 1.012 4.296 1.00 98.62 173 THR A N 1
ATOM 1273 C CA . THR A 1 173 ? -16.392 0.504 3.244 1.00 98.62 173 THR A CA 1
ATOM 1274 C C . THR A 1 173 ? -15.851 0.904 1.877 1.00 98.62 173 THR A C 1
ATOM 1276 O O . THR A 1 173 ? -15.321 2.009 1.718 1.00 98.62 173 THR A O 1
ATOM 1279 N N . VAL A 1 174 ? -16.040 0.046 0.880 1.00 98.56 174 VAL A N 1
ATOM 1280 C CA . VAL A 1 174 ? -15.600 0.268 -0.498 1.00 98.56 174 VAL A CA 1
ATOM 1281 C C . VAL A 1 174 ? -16.814 0.424 -1.405 1.00 98.56 174 VAL A C 1
ATOM 1283 O O . VAL A 1 174 ? -17.626 -0.488 -1.537 1.00 98.56 174 VAL A O 1
ATOM 1286 N N . SER A 1 175 ? -16.918 1.569 -2.075 1.00 97.88 175 SER A N 1
ATOM 1287 C CA . SER A 1 175 ? -17.935 1.812 -3.103 1.00 97.88 175 SER A CA 1
ATOM 1288 C C . SER A 1 175 ? -17.317 2.594 -4.251 1.00 97.88 175 SER A C 1
ATOM 1290 O O . SER A 1 175 ? -16.681 3.617 -4.017 1.00 97.88 175 SER A O 1
ATOM 1292 N N . ASP A 1 176 ? -17.440 2.093 -5.485 1.00 96.12 176 ASP A N 1
ATOM 1293 C CA . ASP A 1 176 ? -16.811 2.693 -6.676 1.00 96.12 176 ASP A CA 1
ATOM 1294 C C . ASP A 1 176 ? -15.308 3.006 -6.476 1.00 96.12 176 ASP A C 1
ATOM 1296 O O . ASP A 1 176 ? -14.792 4.075 -6.816 1.00 96.12 176 ASP A O 1
ATOM 1300 N N . HIS A 1 177 ? -14.594 2.072 -5.838 1.00 97.50 177 HIS A N 1
ATOM 1301 C CA . HIS A 1 177 ? -13.174 2.218 -5.485 1.00 97.50 177 HIS A CA 1
ATOM 1302 C C . HIS A 1 177 ? -12.871 3.416 -4.562 1.00 97.50 177 HIS A C 1
ATOM 1304 O O . HIS A 1 177 ? -11.716 3.808 -4.396 1.00 97.50 177 HIS A O 1
ATOM 1310 N N . ARG A 1 178 ? -13.887 4.012 -3.938 1.00 98.12 178 ARG A N 1
ATOM 1311 C CA . ARG A 1 178 ? -13.734 5.002 -2.871 1.00 98.12 178 ARG A CA 1
ATOM 1312 C C . ARG A 1 178 ? -13.751 4.269 -1.541 1.00 98.12 178 ARG A C 1
ATOM 1314 O O . ARG A 1 178 ? -14.660 3.482 -1.278 1.00 98.12 178 ARG A O 1
ATOM 1321 N N . LEU A 1 179 ? -12.751 4.542 -0.714 1.00 98.62 179 LEU A N 1
ATOM 1322 C CA . LEU A 1 179 ? -12.689 4.046 0.652 1.00 98.62 179 LEU A CA 1
ATOM 1323 C C . LEU A 1 179 ? -13.321 5.097 1.563 1.00 98.62 179 LEU A C 1
ATOM 1325 O O . LEU A 1 179 ? -12.904 6.253 1.561 1.00 98.62 179 LEU A O 1
ATOM 1329 N N . THR A 1 180 ? -14.340 4.706 2.320 1.00 98.50 180 THR A N 1
ATOM 1330 C CA . THR A 1 180 ? -14.995 5.580 3.305 1.00 98.50 180 THR A CA 1
ATOM 1331 C C . THR A 1 180 ? -14.787 4.992 4.687 1.00 98.50 180 THR A C 1
ATOM 1333 O O . THR A 1 180 ? -15.126 3.831 4.907 1.00 98.50 180 THR A O 1
ATOM 1336 N N . LEU A 1 181 ? -14.185 5.771 5.591 1.00 98.44 181 LEU A N 1
ATOM 1337 C CA . LEU A 1 181 ? -13.857 5.315 6.940 1.00 98.44 181 LEU A CA 1
ATOM 1338 C C . LEU A 1 181 ? -15.136 4.918 7.680 1.00 98.44 181 LEU A C 1
ATOM 1340 O O . LEU A 1 181 ? -16.077 5.705 7.770 1.00 98.44 181 LEU A O 1
ATOM 1344 N N . GLN A 1 182 ? -15.140 3.707 8.222 1.00 97.44 182 GLN A N 1
ATOM 1345 C CA . GLN A 1 182 ? -16.255 3.143 8.974 1.00 97.44 182 GLN A CA 1
ATOM 1346 C C . GLN A 1 182 ? -15.943 3.049 10.470 1.00 97.44 182 GLN A C 1
ATOM 1348 O O . GLN A 1 182 ? -16.825 3.262 11.298 1.00 97.44 182 GLN A O 1
ATOM 1353 N N . GLY A 1 183 ? -14.694 2.746 10.830 1.00 97.12 183 GLY A N 1
ATOM 1354 C CA . GLY A 1 183 ? -14.290 2.603 12.225 1.00 97.12 183 GLY A CA 1
ATOM 1355 C C . GLY A 1 183 ? -12.798 2.350 12.394 1.00 97.12 183 GLY A C 1
ATOM 1356 O O . GLY A 1 183 ? -12.075 2.143 11.418 1.00 97.12 183 GLY A O 1
ATOM 1357 N N . LYS A 1 184 ? -12.340 2.376 13.648 1.00 95.88 184 LYS A N 1
ATOM 1358 C CA . LYS A 1 184 ? -10.938 2.162 14.019 1.00 95.88 184 LYS A CA 1
ATOM 1359 C C . LYS A 1 184 ? -10.829 1.240 15.225 1.00 95.88 184 LYS A C 1
ATOM 1361 O O . LYS A 1 184 ? -11.674 1.297 16.117 1.00 95.88 184 LYS A O 1
ATOM 1366 N N . VAL A 1 185 ? -9.767 0.444 15.277 1.00 95.19 185 VAL A N 1
ATOM 1367 C CA . VAL A 1 185 ? -9.431 -0.410 16.424 1.00 95.19 185 VAL A CA 1
ATOM 1368 C C . VAL A 1 185 ? -7.983 -0.180 16.824 1.00 95.19 185 VAL A C 1
ATOM 1370 O O . VAL A 1 185 ? -7.092 -0.258 15.984 1.00 95.19 185 VAL A O 1
ATOM 1373 N N . LYS A 1 186 ? -7.742 0.084 18.109 1.00 94.44 186 LYS A N 1
ATOM 1374 C CA . LYS A 1 186 ? -6.394 0.265 18.661 1.00 94.44 186 LYS A CA 1
ATOM 1375 C C . LYS A 1 186 ? -5.696 -1.076 18.880 1.00 94.44 186 LYS A C 1
ATOM 1377 O O . LYS A 1 186 ? -6.316 -2.035 19.335 1.00 94.44 186 LYS A O 1
ATOM 1382 N N . LEU A 1 187 ? -4.395 -1.117 18.615 1.00 93.44 187 LEU A N 1
ATOM 1383 C CA . LEU A 1 187 ? -3.561 -2.316 18.742 1.00 93.44 187 LEU A CA 1
ATOM 1384 C C . LEU A 1 187 ? -2.750 -2.350 20.040 1.00 93.44 187 LEU A C 1
ATOM 1386 O O . LEU A 1 187 ? -2.447 -3.425 20.543 1.00 93.44 187 LEU A O 1
ATOM 1390 N N . ASN A 1 188 ? -2.476 -1.190 20.628 1.00 89.06 188 ASN A N 1
ATOM 1391 C CA . ASN A 1 188 ? -1.549 -0.975 21.742 1.00 89.06 188 ASN A CA 1
ATOM 1392 C C . ASN A 1 188 ? -2.035 -1.434 23.136 1.00 89.06 188 ASN A C 1
ATOM 1394 O O . ASN A 1 188 ? -1.448 -1.060 24.147 1.00 89.06 188 ASN A O 1
ATOM 1398 N N . GLY A 1 189 ? -3.149 -2.170 23.236 1.00 82.94 189 GLY A N 1
ATOM 1399 C CA . GLY A 1 189 ? -3.614 -2.750 24.508 1.00 82.94 189 GLY A CA 1
ATOM 1400 C C . GLY A 1 189 ? -3.932 -1.728 25.610 1.00 82.94 189 GLY A C 1
ATOM 1401 O O . GLY A 1 189 ? -3.957 -2.086 26.782 1.00 82.94 189 GLY A O 1
ATOM 1402 N N . GLY A 1 190 ? -4.149 -0.459 25.245 1.00 82.19 190 GLY A N 1
ATOM 1403 C CA . GLY A 1 190 ? -4.363 0.650 26.181 1.00 82.19 190 GLY A CA 1
ATOM 1404 C C . GLY A 1 190 ? -3.097 1.421 26.580 1.00 82.19 190 GLY A C 1
ATOM 1405 O O . GLY A 1 190 ? -3.218 2.439 27.258 1.00 82.19 190 GLY A O 1
ATOM 1406 N N . GLN A 1 191 ? -1.904 1.001 26.144 1.00 86.12 191 GLN A N 1
ATOM 1407 C CA . GLN A 1 191 ? -0.654 1.724 26.401 1.00 86.12 191 GLN A CA 1
ATOM 1408 C C . GLN A 1 191 ? -0.493 2.917 25.457 1.00 86.12 191 GLN A C 1
ATOM 1410 O O . GLN A 1 191 ? -0.204 2.760 24.273 1.00 86.12 191 GLN A O 1
ATOM 1415 N N . ASP A 1 192 ? -0.658 4.129 25.973 1.00 87.19 192 ASP A N 1
ATOM 1416 C CA . ASP A 1 192 ? -0.643 5.346 25.159 1.00 87.19 192 ASP A CA 1
ATOM 1417 C C . ASP A 1 192 ? 0.749 6.003 25.102 1.00 87.19 192 ASP A C 1
ATOM 1419 O O . ASP A 1 192 ? 0.945 7.120 25.574 1.00 87.19 192 ASP A O 1
ATOM 1423 N N . SER A 1 193 ? 1.732 5.296 24.536 1.00 92.44 193 SER A N 1
ATOM 1424 C CA . SER A 1 193 ? 3.065 5.839 24.220 1.00 92.44 193 SER A CA 1
ATOM 1425 C C . SER A 1 193 ? 3.401 5.671 22.738 1.00 92.44 193 SER A C 1
ATOM 1427 O O . SER A 1 193 ? 2.774 4.876 22.036 1.00 92.44 193 SER A O 1
ATOM 1429 N N . ALA A 1 194 ? 4.392 6.420 22.247 1.00 89.50 194 ALA A N 1
ATOM 1430 C CA . ALA A 1 194 ? 4.861 6.280 20.869 1.00 89.50 194 ALA A CA 1
ATOM 1431 C C . ALA A 1 194 ? 5.489 4.895 20.633 1.00 89.50 194 ALA A C 1
ATOM 1433 O O . ALA A 1 194 ? 5.265 4.280 19.598 1.00 89.50 194 ALA A O 1
ATOM 1434 N N . GLU A 1 195 ? 6.215 4.364 21.615 1.00 90.38 195 GLU A N 1
ATOM 1435 C CA . GLU A 1 195 ? 6.877 3.060 21.536 1.00 90.38 195 GLU A CA 1
ATOM 1436 C C . GLU A 1 195 ? 5.889 1.889 21.565 1.00 90.38 195 GLU A C 1
ATOM 1438 O O . GLU A 1 195 ? 6.202 0.817 21.050 1.00 90.38 195 GLU A O 1
ATOM 1443 N N . ALA A 1 196 ? 4.710 2.075 22.164 1.00 93.31 196 ALA A N 1
ATOM 1444 C CA . ALA A 1 196 ? 3.639 1.081 22.174 1.00 93.31 196 ALA A CA 1
ATOM 1445 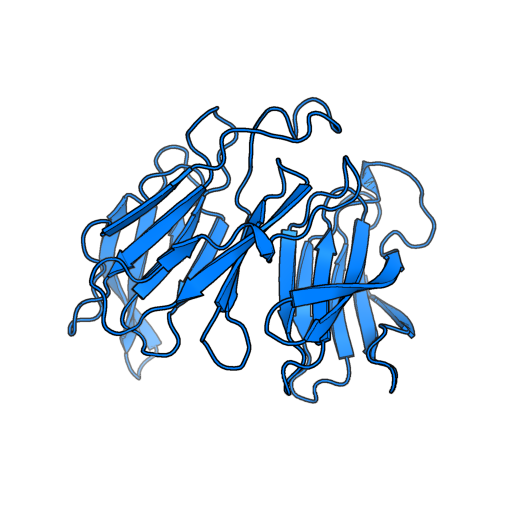C C . ALA A 1 196 ? 2.745 1.151 20.923 1.00 93.31 196 ALA A C 1
ATOM 1447 O O . ALA A 1 196 ? 1.943 0.248 20.694 1.00 93.31 196 ALA A O 1
ATOM 1448 N N . LYS A 1 197 ? 2.858 2.201 20.101 1.00 94.88 197 LYS A N 1
ATOM 1449 C CA . LYS A 1 197 ? 2.132 2.351 18.833 1.00 94.88 197 LYS A CA 1
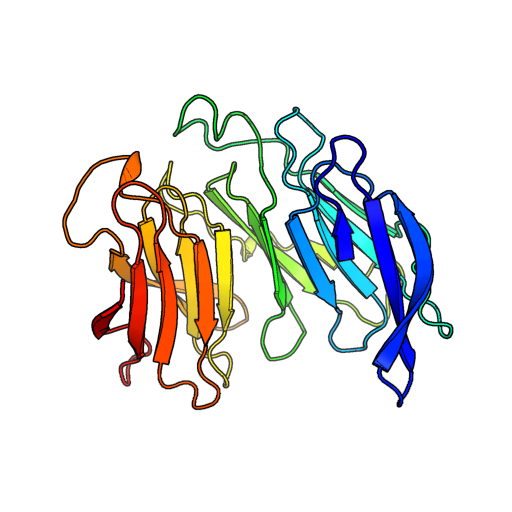ATOM 1450 C C . LYS A 1 197 ? 3.073 2.044 17.675 1.00 94.88 197 LYS A C 1
ATOM 1452 O O . LYS A 1 197 ? 3.805 2.909 17.202 1.00 94.88 197 LYS A O 1
ATOM 1457 N N . SER A 1 198 ? 3.083 0.790 17.234 1.00 96.06 198 SER A N 1
ATOM 1458 C CA . SER A 1 198 ? 3.949 0.372 16.132 1.00 96.06 198 SER A CA 1
ATOM 1459 C C . SER A 1 198 ? 3.297 -0.725 15.297 1.00 96.06 198 SER A C 1
ATOM 1461 O O . SER A 1 198 ? 3.792 -1.856 15.198 1.00 96.06 198 SER A O 1
ATOM 1463 N N . GLY A 1 199 ? 2.175 -0.375 14.664 1.00 97.50 199 GLY A N 1
ATOM 1464 C CA . GLY A 1 199 ? 1.475 -1.264 13.741 1.00 97.50 199 GLY A CA 1
ATOM 1465 C C . GLY A 1 199 ? 2.437 -1.817 12.685 1.00 97.50 199 GLY A C 1
ATOM 1466 O O . GLY A 1 199 ? 3.246 -1.090 12.104 1.00 97.50 199 GLY A O 1
ATOM 1467 N N . GLY A 1 200 ? 2.423 -3.131 12.491 1.00 96.88 200 GLY A N 1
ATOM 1468 C CA . GLY A 1 200 ? 3.344 -3.845 11.615 1.00 96.88 200 GLY A CA 1
ATOM 1469 C C . GLY A 1 200 ? 2.637 -4.426 10.398 1.00 96.88 200 GLY A C 1
ATOM 1470 O O . GLY A 1 200 ? 2.299 -3.717 9.447 1.00 96.88 200 GLY A O 1
ATOM 1471 N N . ALA A 1 201 ? 2.480 -5.744 10.393 1.00 97.06 201 ALA A N 1
ATOM 1472 C CA . ALA A 1 201 ? 1.804 -6.473 9.333 1.00 97.06 201 ALA A CA 1
ATOM 1473 C C . ALA A 1 201 ? 0.295 -6.525 9.589 1.00 97.06 201 ALA A C 1
ATOM 1475 O O . ALA A 1 201 ? -0.153 -6.499 10.731 1.00 97.06 201 ALA A O 1
ATOM 1476 N N . ILE A 1 202 ? -0.476 -6.655 8.513 1.00 98.44 202 ILE A N 1
ATOM 1477 C CA . ILE A 1 202 ? -1.887 -7.026 8.550 1.00 98.44 202 ILE A CA 1
ATOM 1478 C C . ILE A 1 202 ? -2.146 -8.008 7.413 1.00 98.44 202 ILE A C 1
ATOM 1480 O O . ILE A 1 202 ? -1.744 -7.769 6.274 1.00 98.44 202 ILE A O 1
ATOM 1484 N N . ILE A 1 203 ? -2.799 -9.121 7.724 1.00 98.12 203 ILE A N 1
ATOM 1485 C CA . ILE A 1 203 ? -3.256 -10.108 6.750 1.00 98.12 203 ILE A CA 1
ATOM 1486 C C . ILE A 1 203 ? -4.696 -10.504 7.053 1.00 98.12 203 ILE A C 1
ATOM 1488 O O . ILE A 1 203 ? -5.186 -10.387 8.177 1.00 98.12 203 ILE A O 1
ATOM 1492 N N . LEU A 1 204 ? -5.375 -11.007 6.031 1.00 97.94 204 LEU A N 1
ATOM 1493 C CA . LEU A 1 204 ? -6.714 -11.557 6.155 1.00 97.94 204 LEU A CA 1
ATOM 1494 C C . LEU A 1 204 ? -6.633 -13.085 6.180 1.00 97.94 204 LEU A C 1
ATOM 1496 O O . LEU A 1 204 ? -5.973 -13.688 5.335 1.00 97.94 204 LEU A O 1
ATOM 1500 N N . SER A 1 205 ? -7.338 -13.715 7.119 1.00 97.00 205 SER A N 1
ATOM 1501 C CA . SER A 1 205 ? -7.493 -15.175 7.122 1.00 97.00 205 SER A CA 1
ATOM 1502 C C . SER A 1 205 ? -8.151 -15.671 5.822 1.00 97.00 205 SER A C 1
ATOM 1504 O O . SER A 1 205 ? -9.005 -14.971 5.272 1.00 97.00 205 SER A O 1
ATOM 1506 N N . PRO A 1 206 ? -7.868 -16.906 5.361 1.00 94.12 206 PRO A N 1
ATOM 1507 C CA . PRO A 1 206 ? -8.480 -17.453 4.144 1.00 94.12 206 PRO A CA 1
ATOM 1508 C C . PRO A 1 206 ? -10.016 -17.440 4.156 1.00 94.12 206 PRO A C 1
ATOM 1510 O O . PRO A 1 206 ? -10.649 -17.236 3.128 1.00 94.12 206 PRO A O 1
ATOM 1513 N N . SER A 1 207 ? -10.626 -17.606 5.336 1.00 94.81 207 SER A N 1
ATOM 1514 C CA . SER A 1 207 ? -12.086 -17.546 5.501 1.00 94.81 207 SER A CA 1
ATOM 1515 C C . SER A 1 207 ? -12.678 -16.137 5.367 1.00 94.81 207 SER A C 1
ATOM 1517 O O . SER A 1 207 ? -13.895 -15.994 5.296 1.00 94.81 207 SER A O 1
ATOM 1519 N N . GLY A 1 208 ? -11.846 -15.093 5.411 1.00 94.94 208 GLY A N 1
ATOM 1520 C CA . GLY A 1 208 ? -12.277 -13.698 5.437 1.00 94.94 208 GLY A CA 1
ATOM 1521 C C . GLY A 1 208 ? -12.925 -13.243 6.743 1.00 94.94 208 GLY A C 1
ATOM 1522 O O . GLY A 1 208 ? -13.422 -12.125 6.795 1.00 94.94 208 GLY A O 1
ATOM 1523 N N . ARG A 1 209 ? -12.936 -14.086 7.786 1.00 95.75 209 ARG A N 1
ATOM 1524 C CA . ARG A 1 209 ? -13.611 -13.808 9.069 1.00 95.75 209 ARG A CA 1
ATOM 1525 C C . ARG A 1 209 ? -12.708 -13.208 10.140 1.00 95.75 209 ARG A C 1
ATOM 1527 O O . ARG A 1 209 ? -13.207 -12.774 11.170 1.00 95.75 209 ARG A O 1
ATOM 1534 N N . TYR A 1 210 ? -11.399 -13.216 9.914 1.00 97.81 210 TYR A N 1
ATOM 1535 C CA . TYR A 1 210 ? -10.411 -12.713 10.861 1.00 97.81 210 TYR A CA 1
ATOM 1536 C C . TYR A 1 210 ? -9.343 -11.889 10.159 1.00 97.81 210 TYR A C 1
ATOM 1538 O O . TYR A 1 210 ? -8.861 -12.301 9.096 1.00 97.81 210 TYR A O 1
ATOM 1546 N N . LEU A 1 211 ? -8.952 -10.789 10.796 1.00 98.31 211 LEU A N 1
ATOM 1547 C CA . LEU A 1 211 ? -7.690 -10.101 10.551 1.00 98.31 211 LEU A CA 1
ATOM 1548 C C . LEU A 1 211 ? -6.638 -10.635 11.512 1.00 98.31 211 LEU A C 1
ATOM 1550 O O . LEU A 1 211 ? -6.932 -10.902 12.676 1.00 98.31 211 LEU A O 1
ATOM 1554 N N . ILE A 1 212 ? -5.417 -10.768 11.015 1.00 98.06 212 ILE A N 1
ATOM 1555 C CA . ILE A 1 212 ? -4.242 -11.081 11.817 1.00 98.06 212 ILE A CA 1
ATOM 1556 C C . ILE A 1 212 ? -3.280 -9.917 11.626 1.00 98.06 212 ILE A C 1
ATOM 1558 O O . ILE A 1 212 ? -2.932 -9.592 10.490 1.00 98.06 212 ILE A O 1
ATOM 1562 N N . ALA A 1 213 ? -2.892 -9.270 12.713 1.00 98.00 213 ALA A N 1
ATOM 1563 C CA . ALA A 1 213 ? -2.060 -8.080 12.690 1.00 98.00 213 ALA A CA 1
ATOM 1564 C C . ALA A 1 213 ? -0.910 -8.196 13.685 1.00 98.00 213 ALA A C 1
ATOM 1566 O O . ALA A 1 213 ? -0.979 -8.995 14.613 1.00 98.00 213 ALA A O 1
ATOM 1567 N N . THR A 1 214 ? 0.133 -7.390 13.519 1.00 97.75 214 THR A N 1
ATOM 1568 C CA . THR A 1 214 ? 1.182 -7.262 14.533 1.00 97.75 214 THR A CA 1
ATOM 1569 C C . THR A 1 214 ? 1.258 -5.840 15.058 1.00 97.75 214 THR A C 1
ATOM 1571 O O . THR A 1 214 ? 1.131 -4.879 14.295 1.00 97.75 214 THR A O 1
ATOM 1574 N N . ASN A 1 215 ? 1.496 -5.717 16.358 1.00 96.94 215 ASN A N 1
ATOM 1575 C CA . ASN A 1 215 ? 2.011 -4.505 16.973 1.00 96.94 215 ASN A CA 1
ATOM 1576 C C . ASN A 1 215 ? 3.429 -4.794 17.463 1.00 96.94 215 ASN A C 1
ATOM 1578 O O . ASN A 1 215 ? 3.724 -5.912 17.885 1.00 96.94 215 ASN A O 1
ATOM 1582 N N . ARG A 1 216 ? 4.320 -3.820 17.318 1.00 94.94 216 ARG A N 1
ATOM 1583 C CA . ARG A 1 216 ? 5.746 -3.947 17.639 1.00 94.94 216 ARG A CA 1
ATOM 1584 C C . ARG A 1 216 ? 6.124 -2.958 18.743 1.00 94.94 216 ARG A C 1
ATOM 1586 O O . ARG A 1 216 ? 5.328 -2.118 19.150 1.00 94.94 216 ARG A O 1
ATOM 1593 N N . GLY A 1 217 ? 7.385 -3.000 19.160 1.00 91.56 217 GLY A N 1
ATOM 1594 C CA . GLY A 1 217 ? 7.937 -2.041 20.115 1.00 91.56 217 GLY A CA 1
ATOM 1595 C C . GLY A 1 217 ? 7.658 -2.454 21.555 1.00 91.56 217 GLY A C 1
ATOM 1596 O O . GLY A 1 217 ? 7.833 -3.620 21.898 1.00 91.56 217 GLY A O 1
ATOM 1597 N N . ALA A 1 218 ? 7.267 -1.499 22.399 1.00 92.50 218 ALA A N 1
ATOM 1598 C CA . ALA A 1 218 ? 7.002 -1.755 23.817 1.00 92.50 218 ALA A CA 1
ATOM 1599 C C . ALA A 1 218 ? 5.768 -2.650 24.034 1.00 92.50 218 ALA A C 1
ATOM 1601 O O . ALA A 1 218 ? 5.693 -3.367 25.028 1.00 92.50 218 ALA A O 1
ATOM 1602 N N . ASP A 1 219 ? 4.835 -2.643 23.078 1.00 91.25 219 ASP A N 1
ATOM 1603 C CA . ASP A 1 219 ? 3.690 -3.544 23.030 1.00 91.25 219 ASP A CA 1
ATOM 1604 C C . ASP A 1 219 ? 3.840 -4.510 21.843 1.00 91.25 219 ASP A C 1
ATOM 1606 O O . ASP A 1 219 ? 3.341 -4.277 20.744 1.00 91.25 219 ASP A O 1
ATOM 1610 N N . ASN A 1 220 ? 4.584 -5.594 22.059 1.00 93.25 220 ASN A N 1
ATOM 1611 C CA . ASN A 1 220 ? 4.981 -6.536 21.015 1.00 93.25 220 ASN A CA 1
ATOM 1612 C C . ASN A 1 220 ? 4.058 -7.762 20.987 1.00 93.25 220 ASN A C 1
ATOM 1614 O O . ASN A 1 220 ? 4.232 -8.670 21.792 1.00 93.25 220 ASN A O 1
ATOM 1618 N N . HIS A 1 221 ? 3.078 -7.776 20.082 1.00 95.44 221 HIS A N 1
ATOM 1619 C CA . HIS A 1 221 ? 2.053 -8.821 20.036 1.00 95.44 221 HIS A CA 1
ATOM 1620 C C . HIS A 1 221 ? 1.610 -9.159 18.612 1.00 95.44 221 HIS A C 1
ATOM 1622 O O . HIS A 1 221 ? 1.510 -8.291 17.736 1.00 95.44 221 HIS A O 1
ATOM 1628 N N . LEU A 1 222 ? 1.213 -10.416 18.421 1.00 96.94 222 LEU A N 1
ATOM 1629 C CA . LEU A 1 222 ? 0.331 -10.827 17.332 1.00 96.94 222 LEU A CA 1
ATOM 1630 C C . LEU A 1 222 ? -1.126 -10.683 17.794 1.00 96.94 222 LEU A C 1
ATOM 1632 O O . LEU A 1 222 ? -1.504 -11.141 18.870 1.00 96.94 222 LEU A O 1
ATOM 1636 N N . LEU A 1 223 ? -1.963 -10.060 16.973 1.00 96.94 223 LEU A N 1
ATOM 1637 C CA . LEU A 1 223 ? -3.370 -9.811 17.263 1.00 96.94 223 LEU A CA 1
ATOM 1638 C C . LEU A 1 223 ? -4.248 -10.542 16.252 1.00 96.94 223 LEU A C 1
ATOM 1640 O O . LEU A 1 223 ? -4.028 -10.438 15.046 1.00 96.94 223 LEU A O 1
ATOM 1644 N N . VAL A 1 224 ? -5.272 -11.240 16.734 1.00 97.50 224 VAL A N 1
ATOM 1645 C CA . VAL A 1 224 ? -6.308 -11.866 15.906 1.00 97.50 224 VAL A CA 1
ATOM 1646 C C . VAL A 1 224 ? -7.636 -11.187 16.208 1.00 97.50 224 VAL A C 1
ATOM 1648 O O . VAL A 1 224 ? -8.115 -11.233 17.339 1.00 97.50 224 VAL A O 1
ATOM 1651 N N . LEU A 1 225 ? -8.226 -10.551 15.197 1.00 97.12 225 LEU A N 1
ATOM 1652 C CA . LEU A 1 225 ? -9.456 -9.774 15.319 1.00 97.12 225 LEU A CA 1
ATOM 1653 C C . LEU A 1 225 ? -10.558 -10.422 14.489 1.00 97.12 225 LEU A C 1
ATOM 1655 O O . LEU A 1 225 ? -10.398 -10.601 13.279 1.00 97.12 225 LEU A O 1
ATOM 1659 N N . LYS A 1 226 ? -11.688 -10.758 15.114 1.00 96.62 226 LYS A N 1
ATOM 1660 C CA . LYS A 1 226 ? -12.862 -11.271 14.392 1.00 96.62 226 LYS A CA 1
ATOM 1661 C C . LYS A 1 226 ? -13.565 -10.129 13.661 1.00 96.62 226 LYS A C 1
ATOM 1663 O O . LYS A 1 226 ? -13.853 -9.107 14.266 1.00 96.62 226 LYS A O 1
ATOM 1668 N N . ILE A 1 227 ? -13.884 -10.317 12.387 1.00 96.88 227 ILE A N 1
ATOM 1669 C CA . ILE A 1 227 ? -14.628 -9.344 11.582 1.00 96.88 227 ILE A CA 1
ATOM 1670 C C . ILE A 1 227 ? -16.133 -9.537 11.826 1.00 96.88 227 ILE A C 1
ATOM 1672 O O . ILE A 1 227 ? -16.652 -10.653 11.704 1.00 96.88 227 ILE A O 1
ATOM 1676 N N . GLY A 1 228 ? -16.817 -8.456 12.197 1.00 94.50 228 GLY A N 1
ATOM 1677 C CA . GLY A 1 228 ? -18.265 -8.389 12.372 1.00 94.50 228 GLY A CA 1
ATOM 1678 C C . GLY A 1 228 ?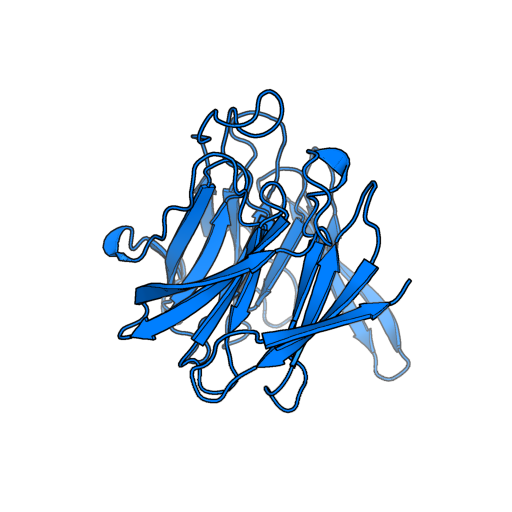 -19.032 -8.457 11.050 1.00 94.50 228 GLY A C 1
ATOM 1679 O O . GLY A 1 228 ? -18.469 -8.315 9.967 1.00 94.50 228 GLY A O 1
ATOM 1680 N N . GLY A 1 229 ? -20.349 -8.677 11.124 1.00 91.75 229 GLY A N 1
ATOM 1681 C CA . GLY A 1 229 ? -21.214 -8.692 9.933 1.00 91.75 229 GLY A CA 1
ATOM 1682 C C . GLY A 1 229 ? -21.325 -7.333 9.232 1.00 91.75 229 GLY A C 1
ATOM 1683 O O . GLY A 1 229 ? -21.712 -7.272 8.072 1.00 91.75 229 GLY A O 1
ATOM 1684 N N . ASP A 1 230 ? -20.958 -6.263 9.931 1.00 92.44 230 ASP A N 1
ATOM 1685 C CA . ASP A 1 230 ? -20.829 -4.899 9.428 1.00 92.44 230 ASP A CA 1
ATOM 1686 C C . ASP A 1 230 ? -19.450 -4.610 8.815 1.00 92.44 230 ASP A C 1
ATOM 1688 O O . ASP A 1 230 ? -19.243 -3.505 8.321 1.00 92.44 230 ASP A O 1
ATOM 1692 N N . GLY A 1 231 ? -18.524 -5.575 8.834 1.00 93.06 231 GLY A N 1
ATOM 1693 C CA . GLY A 1 231 ? -17.159 -5.429 8.338 1.00 93.06 231 GLY A CA 1
ATOM 1694 C C . GLY A 1 231 ? -16.188 -4.779 9.320 1.00 93.06 231 GLY A C 1
ATOM 1695 O O . GLY A 1 231 ? -15.037 -4.570 8.956 1.00 93.06 231 GLY A O 1
ATOM 1696 N N . LEU A 1 232 ? -16.588 -4.477 10.558 1.00 94.94 232 LEU A N 1
ATOM 1697 C CA . LEU A 1 232 ? -15.667 -3.911 11.544 1.00 94.94 232 LEU A CA 1
ATOM 1698 C C . LEU A 1 232 ? -14.869 -5.010 12.266 1.00 94.94 232 LEU A C 1
ATOM 1700 O O . LEU A 1 232 ? -15.432 -6.049 12.622 1.00 94.94 232 LEU A O 1
ATOM 1704 N N . PRO A 1 233 ? -13.562 -4.817 12.525 1.00 92.31 233 PRO A N 1
ATOM 1705 C CA . PRO A 1 233 ? -12.823 -5.691 13.427 1.00 92.31 233 PRO A CA 1
ATOM 1706 C C . PRO A 1 233 ? -13.367 -5.524 14.855 1.00 92.31 233 PRO A C 1
ATOM 1708 O O . PRO A 1 233 ? -13.500 -4.408 15.348 1.00 92.31 233 PRO A O 1
ATOM 1711 N N . GLY A 1 234 ? -13.714 -6.634 15.498 1.00 84.81 234 GLY A N 1
ATOM 1712 C CA . GLY A 1 234 ? -14.296 -6.684 16.836 1.00 84.81 234 GLY A CA 1
ATOM 1713 C C . GLY A 1 234 ? -13.299 -7.157 17.892 1.00 84.81 234 GLY A C 1
ATOM 1714 O O . GLY A 1 234 ? -12.173 -6.664 17.976 1.00 84.81 234 GLY A O 1
ATOM 1715 N N . GLU A 1 235 ? -13.724 -8.125 18.711 1.00 79.06 235 GLU A N 1
ATOM 1716 C CA . GLU A 1 235 ? -12.909 -8.689 19.792 1.00 79.06 235 GLU A CA 1
ATOM 1717 C C . GLU A 1 235 ? -11.524 -9.119 19.303 1.00 79.06 235 GLU A C 1
ATOM 1719 O O . GLU A 1 235 ? -11.374 -9.798 18.281 1.00 79.06 235 GLU A O 1
ATOM 1724 N N . THR A 1 236 ? -10.517 -8.697 20.064 1.00 89.00 236 THR A N 1
ATOM 1725 C CA . THR A 1 236 ? -9.107 -8.891 19.750 1.00 89.00 236 THR A CA 1
ATOM 1726 C C . THR A 1 236 ? -8.501 -9.886 20.725 1.00 89.00 236 THR A C 1
ATOM 1728 O O . THR A 1 236 ? -8.449 -9.636 21.928 1.00 89.00 236 THR A O 1
ATOM 1731 N N . THR A 1 237 ? -8.010 -11.005 20.205 1.00 92.69 237 THR A N 1
ATOM 1732 C CA . THR A 1 237 ? -7.155 -11.930 20.953 1.00 92.69 237 THR A CA 1
ATOM 1733 C C . THR A 1 237 ? -5.698 -11.554 20.719 1.00 92.69 237 THR A C 1
ATOM 1735 O O . THR A 1 237 ? -5.304 -11.308 19.580 1.00 92.69 237 THR A O 1
ATOM 1738 N N . ARG A 1 238 ? -4.904 -11.491 21.788 1.00 93.12 238 ARG A N 1
ATOM 1739 C CA . ARG A 1 238 ? -3.488 -11.107 21.756 1.00 93.12 238 ARG A CA 1
ATOM 1740 C C . ARG A 1 238 ? -2.629 -12.329 22.066 1.00 93.12 238 ARG A C 1
ATOM 1742 O O . ARG A 1 238 ? -2.987 -13.108 22.947 1.00 93.12 238 ARG A O 1
ATOM 1749 N N . TYR A 1 239 ? -1.522 -12.465 21.354 1.00 92.31 239 TYR A N 1
ATOM 1750 C CA . TYR A 1 239 ? -0.526 -13.517 21.527 1.00 92.31 239 TYR A CA 1
ATOM 1751 C C . TYR A 1 239 ? 0.852 -12.866 21.675 1.00 92.31 239 TYR A C 1
ATOM 1753 O O . TYR A 1 239 ? 1.135 -11.892 20.970 1.00 92.31 239 TYR A O 1
ATOM 1761 N N . GLU A 1 240 ? 1.658 -13.394 22.597 1.00 84.19 240 GLU A N 1
ATOM 1762 C CA . GLU A 1 240 ? 3.070 -13.024 22.792 1.00 84.19 240 GLU A CA 1
ATOM 1763 C C . GLU A 1 240 ? 3.983 -13.664 21.736 1.00 84.19 240 GLU A C 1
ATOM 1765 O O . GLU A 1 240 ? 3.680 -14.802 21.298 1.00 84.19 240 GLU A O 1
#

Radius of gyration: 17.62 Å; chains: 1; bounding box: 42×46×49 Å

Foldseek 3Di:
DWDQAQQTKDWFWDADPVRDIDTPDMDGQQAHGWAEWDAQPVRQWIKTFHFDLDAFRGWIWIWTADPSRDTDDTQDTDTFHAFLCLDPSQQRTWGWAYWDAQLVRQWIWTFTQNRQKIWIWGAQPPDSNGTDTDCVQMDHHDRQFRFHDKDAQNVRQKIWTQTAQQQKIFIFGADPSHTHTDDIDHRLPPDPDRQSRGWDDWDADPVSQWIWTFTDGPRGWIWIFGQDPVRDTDDIDTDD

pLDDT: mean 95.35, std 4.49, range [75.38, 98.88]